Protein AF-A0A1F8L0W2-F1 (afdb_monomer)

Structure (mmCIF, N/CA/C/O backbone):
data_AF-A0A1F8L0W2-F1
#
_entry.id   AF-A0A1F8L0W2-F1
#
loop_
_atom_site.group_PDB
_atom_site.id
_atom_site.type_symbol
_atom_site.label_atom_id
_atom_site.label_alt_id
_atom_site.label_comp_id
_atom_site.label_asym_id
_atom_site.label_entity_id
_atom_site.label_seq_id
_atom_site.pdbx_PDB_ins_code
_atom_site.Cartn_x
_atom_site.Cartn_y
_atom_site.Cartn_z
_atom_site.occupancy
_atom_site.B_iso_or_equiv
_atom_site.auth_seq_id
_atom_site.auth_comp_id
_atom_site.auth_asym_id
_atom_site.auth_atom_id
_atom_site.pdbx_PDB_model_num
ATOM 1 N N . MET A 1 1 ? 13.359 -2.386 -42.729 1.00 58.84 1 MET A N 1
ATOM 2 C CA . MET A 1 1 ? 14.753 -2.005 -43.067 1.00 58.84 1 MET A CA 1
ATOM 3 C C . MET A 1 1 ? 15.697 -2.851 -42.228 1.00 58.84 1 MET A C 1
ATOM 5 O O . MET A 1 1 ? 15.554 -2.828 -41.015 1.00 58.84 1 MET A O 1
ATOM 9 N N . ALA A 1 2 ? 16.618 -3.592 -42.846 1.00 85.12 2 ALA A N 1
ATOM 10 C CA . ALA A 1 2 ? 17.590 -4.435 -42.140 1.00 85.12 2 ALA A CA 1
ATOM 11 C C . ALA A 1 2 ? 18.747 -3.607 -41.553 1.00 85.12 2 A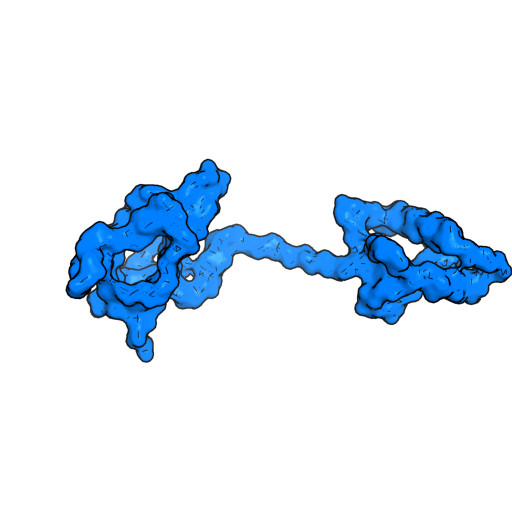LA A C 1
ATOM 13 O O . ALA A 1 2 ? 19.112 -2.588 -42.145 1.00 85.12 2 ALA A O 1
ATOM 14 N N . LEU A 1 3 ? 19.308 -4.027 -40.411 1.00 90.94 3 LEU A N 1
ATOM 15 C CA . LEU A 1 3 ? 20.485 -3.411 -39.777 1.00 90.94 3 LEU A CA 1
ATOM 16 C C . LEU A 1 3 ? 21.731 -3.541 -40.669 1.00 90.94 3 LEU A C 1
ATOM 18 O O . LEU A 1 3 ? 21.864 -4.516 -41.401 1.00 90.94 3 LEU A O 1
ATOM 22 N N . THR A 1 4 ? 22.637 -2.558 -40.622 1.00 92.75 4 THR A N 1
ATOM 23 C CA . THR A 1 4 ? 23.961 -2.711 -41.259 1.00 92.75 4 THR A CA 1
ATOM 24 C C . THR A 1 4 ? 24.856 -3.620 -40.407 1.00 92.75 4 THR A C 1
ATOM 26 O O . THR A 1 4 ? 24.588 -3.742 -39.207 1.00 92.75 4 THR A O 1
ATOM 29 N N . PRO A 1 5 ? 25.936 -4.206 -40.962 1.00 92.62 5 PRO A N 1
ATOM 30 C CA . PRO A 1 5 ? 26.869 -5.031 -40.191 1.00 92.62 5 PRO A CA 1
ATOM 31 C C . PRO A 1 5 ? 27.398 -4.330 -38.933 1.00 92.62 5 PRO A C 1
ATOM 33 O O . PRO A 1 5 ? 27.362 -4.910 -37.854 1.00 92.62 5 PRO A O 1
ATOM 36 N N . GLN A 1 6 ? 27.761 -3.045 -39.023 1.00 92.62 6 GLN A N 1
ATOM 37 C CA . GLN A 1 6 ? 28.246 -2.273 -37.870 1.00 92.62 6 GLN A CA 1
ATOM 38 C C . GLN A 1 6 ? 27.153 -2.063 -36.807 1.00 92.62 6 GLN A C 1
ATOM 40 O O . GLN A 1 6 ? 27.404 -2.177 -35.611 1.00 92.62 6 GLN A O 1
ATOM 45 N N . GLN A 1 7 ? 25.914 -1.772 -37.225 1.00 94.00 7 GLN A N 1
ATOM 46 C CA . GLN A 1 7 ? 24.784 -1.616 -36.296 1.00 94.00 7 GLN A CA 1
ATOM 47 C C . GLN A 1 7 ? 24.450 -2.934 -35.597 1.00 94.00 7 GLN A C 1
ATOM 49 O O . GLN A 1 7 ? 24.131 -2.933 -34.409 1.00 94.00 7 GLN A O 1
ATOM 54 N N . PHE A 1 8 ? 24.525 -4.044 -36.334 1.00 94.44 8 PHE A N 1
ATOM 55 C CA . PHE A 1 8 ? 24.323 -5.377 -35.788 1.00 94.44 8 PHE A CA 1
ATOM 56 C C . PHE A 1 8 ? 25.446 -5.756 -34.818 1.00 94.44 8 PHE A C 1
ATOM 58 O O . PHE A 1 8 ? 25.151 -6.233 -33.731 1.00 94.44 8 PHE A O 1
ATOM 65 N N . ALA A 1 9 ? 26.708 -5.467 -35.149 1.00 94.19 9 ALA A N 1
ATOM 66 C CA . ALA A 1 9 ? 27.852 -5.713 -34.273 1.00 94.19 9 ALA A CA 1
ATOM 67 C C . ALA A 1 9 ? 27.744 -4.949 -32.943 1.00 94.19 9 ALA A C 1
ATOM 69 O O . ALA A 1 9 ? 28.007 -5.518 -31.885 1.00 94.19 9 ALA A O 1
ATOM 70 N N . ILE A 1 10 ? 27.296 -3.687 -32.977 1.00 94.75 10 ILE A N 1
ATOM 71 C CA . ILE A 1 10 ? 27.007 -2.914 -31.759 1.00 94.75 10 ILE A CA 1
ATOM 72 C C . ILE A 1 10 ? 25.893 -3.582 -30.952 1.00 94.75 10 ILE A C 1
ATOM 74 O O . ILE A 1 10 ? 26.058 -3.793 -29.755 1.00 94.75 10 ILE A O 1
ATOM 78 N N . LEU A 1 11 ? 24.763 -3.915 -31.585 1.00 94.88 11 LEU A N 1
ATOM 79 C CA . LEU A 1 11 ? 23.636 -4.537 -30.889 1.00 94.88 11 LEU A CA 1
ATOM 80 C C . LEU A 1 11 ? 24.039 -5.875 -30.253 1.00 94.88 11 LEU A C 1
ATOM 82 O O . LEU A 1 11 ? 23.758 -6.091 -29.079 1.00 94.88 11 LEU A O 1
ATOM 86 N N . ALA A 1 12 ? 24.745 -6.729 -30.996 1.00 95.00 12 ALA A N 1
ATOM 87 C CA . ALA A 1 12 ? 25.248 -8.011 -30.516 1.00 95.00 12 ALA A CA 1
ATOM 88 C C . ALA A 1 12 ? 26.181 -7.836 -29.311 1.00 95.00 12 ALA A C 1
ATOM 90 O O . ALA A 1 12 ? 25.987 -8.483 -28.288 1.00 95.00 12 ALA A O 1
ATOM 91 N N . ALA A 1 13 ? 27.124 -6.891 -29.380 1.00 95.62 13 ALA A N 1
ATOM 92 C CA . ALA A 1 13 ? 28.025 -6.605 -28.268 1.00 95.62 13 ALA A CA 1
ATOM 93 C C . ALA A 1 13 ? 27.274 -6.161 -27.002 1.00 95.62 13 ALA A C 1
ATOM 95 O O . ALA A 1 13 ? 27.598 -6.610 -25.905 1.00 95.62 13 ALA A O 1
ATOM 96 N N . LEU A 1 14 ? 26.254 -5.309 -27.148 1.00 95.00 14 LEU A N 1
ATOM 97 C CA . LEU A 1 14 ? 25.415 -4.878 -26.027 1.00 95.00 14 LEU A CA 1
ATOM 98 C C . LEU A 1 14 ? 24.572 -6.037 -25.460 1.00 95.00 14 LEU A C 1
ATOM 100 O O . LEU A 1 14 ? 24.365 -6.099 -24.251 1.00 95.00 14 LEU A O 1
ATOM 104 N N . CYS A 1 15 ? 24.101 -6.964 -26.300 1.00 93.25 15 CYS A N 1
ATOM 105 C CA . CYS A 1 15 ? 23.404 -8.177 -25.857 1.00 93.25 15 CYS A CA 1
ATOM 106 C C . CYS A 1 15 ? 24.320 -9.131 -25.084 1.00 93.25 15 CYS A C 1
ATOM 108 O O . CYS A 1 15 ? 23.921 -9.670 -24.054 1.00 93.25 15 CYS A O 1
ATOM 110 N N . GLU A 1 16 ? 25.554 -9.305 -25.545 1.00 94.56 16 GLU A N 1
ATOM 111 C CA . GLU A 1 16 ? 26.556 -10.153 -24.897 1.00 94.56 16 GLU A CA 1
ATOM 112 C C . GLU A 1 16 ? 27.052 -9.581 -23.563 1.00 94.56 16 GLU A C 1
ATOM 114 O O . GLU A 1 16 ? 27.513 -10.335 -22.709 1.00 94.56 16 GLU A O 1
ATOM 119 N N . SER A 1 17 ? 26.952 -8.263 -23.349 1.00 91.50 17 SER A N 1
ATOM 120 C CA . SER A 1 17 ? 27.451 -7.618 -22.130 1.00 91.50 17 SER A CA 1
ATOM 121 C C . SER A 1 17 ? 26.574 -7.846 -20.893 1.00 91.50 17 SER A C 1
ATOM 123 O O . SER A 1 17 ? 26.906 -7.336 -19.823 1.00 91.50 17 SER A O 1
ATOM 125 N N . ALA A 1 18 ? 25.461 -8.583 -21.013 1.00 83.56 18 ALA A N 1
ATOM 126 C CA . ALA A 1 18 ? 24.534 -8.890 -19.918 1.00 83.56 18 ALA A CA 1
ATOM 127 C C . ALA A 1 18 ? 24.092 -7.641 -19.117 1.00 83.56 18 ALA A C 1
ATOM 129 O O . ALA A 1 18 ? 23.941 -7.682 -17.897 1.00 83.56 18 ALA A O 1
ATOM 130 N N . GLY A 1 19 ? 23.913 -6.506 -19.804 1.00 84.38 19 GLY A N 1
ATOM 131 C CA . GLY A 1 19 ? 23.511 -5.230 -19.196 1.00 84.38 19 GLY A CA 1
ATOM 132 C C . GLY A 1 19 ? 24.667 -4.355 -18.690 1.00 84.38 19 GLY A C 1
ATOM 133 O O . GLY A 1 19 ? 24.428 -3.222 -18.266 1.00 84.38 19 GLY A O 1
ATOM 134 N N . ALA A 1 20 ? 25.919 -4.820 -18.773 1.00 92.56 20 ALA A N 1
ATOM 135 C CA . ALA A 1 20 ? 27.086 -3.992 -18.483 1.00 92.56 20 ALA A CA 1
ATOM 136 C C . ALA A 1 20 ? 27.255 -2.875 -19.526 1.00 92.56 20 ALA A C 1
ATOM 138 O O . ALA A 1 20 ? 26.994 -3.057 -20.721 1.00 92.56 20 ALA A O 1
ATOM 139 N N . THR A 1 21 ? 27.735 -1.717 -19.068 1.00 96.19 21 THR A N 1
ATOM 140 C CA . THR A 1 21 ? 28.054 -0.582 -19.939 1.00 96.19 21 THR A CA 1
ATOM 141 C C . THR A 1 21 ? 29.335 -0.846 -20.709 1.00 96.19 21 THR A C 1
ATOM 143 O O . THR A 1 21 ? 30.396 -1.021 -20.116 1.00 96.19 21 T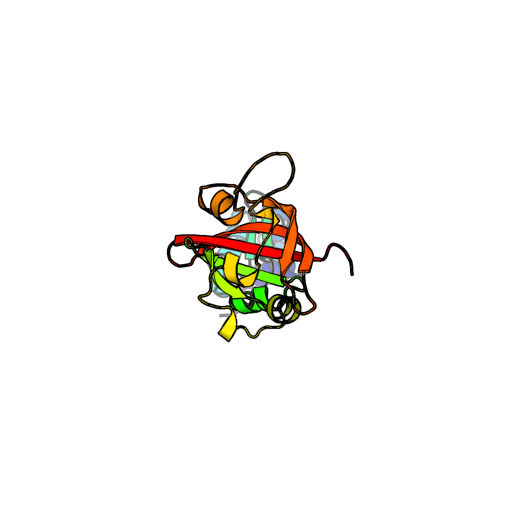HR A O 1
ATOM 146 N N . LEU A 1 22 ? 29.234 -0.817 -22.034 1.00 97.06 22 LEU A N 1
ATOM 147 C CA . LEU A 1 22 ? 30.376 -0.861 -22.930 1.00 97.06 22 LEU A CA 1
ATOM 148 C C . LEU A 1 22 ? 30.860 0.556 -23.227 1.00 97.06 22 LEU A C 1
ATOM 150 O O . LEU A 1 22 ? 30.090 1.428 -23.644 1.00 97.06 22 LEU A O 1
ATOM 154 N N . HIS A 1 23 ? 32.158 0.772 -23.050 1.00 95.88 23 HIS A N 1
ATOM 155 C CA . HIS A 1 23 ? 32.836 1.984 -23.481 1.00 95.88 23 HIS A CA 1
ATOM 156 C C . HIS A 1 23 ? 32.851 2.098 -25.009 1.00 95.88 23 HIS A C 1
ATOM 158 O O . HIS A 1 23 ? 32.812 1.101 -25.733 1.00 95.88 23 HIS A O 1
ATOM 164 N N . ARG A 1 24 ? 32.970 3.329 -25.520 1.00 93.75 24 ARG A N 1
ATOM 165 C CA . ARG A 1 24 ? 33.050 3.585 -26.971 1.00 93.75 24 ARG A CA 1
ATOM 166 C C . ARG A 1 24 ? 34.204 2.835 -27.631 1.00 93.75 24 ARG A C 1
ATOM 168 O O . ARG A 1 24 ? 33.993 2.235 -28.675 1.00 93.75 24 ARG A O 1
ATOM 175 N N . SER A 1 25 ? 35.362 2.759 -26.976 1.00 92.81 25 SER A N 1
ATOM 176 C CA . SER A 1 25 ? 36.518 1.980 -27.441 1.00 92.81 25 SER A CA 1
ATOM 177 C C . SER A 1 25 ? 36.212 0.487 -27.611 1.00 92.81 25 SER A C 1
ATOM 179 O O . SER A 1 25 ? 36.656 -0.132 -28.576 1.00 92.81 25 SER A O 1
ATOM 181 N N . GLN A 1 26 ? 35.404 -0.094 -26.720 1.00 94.25 26 GLN A N 1
ATOM 182 C CA . GLN A 1 26 ? 34.981 -1.492 -26.823 1.00 94.25 26 GLN A CA 1
ATOM 183 C C . GLN A 1 26 ? 34.020 -1.696 -28.000 1.00 94.25 26 GLN A C 1
ATOM 185 O O . GLN A 1 26 ? 34.111 -2.702 -28.695 1.00 94.25 26 GLN A O 1
ATOM 190 N N . LEU A 1 27 ? 33.133 -0.733 -28.265 1.00 93.75 27 LEU A N 1
ATOM 191 C CA . LEU A 1 27 ? 32.241 -0.770 -29.428 1.00 93.75 27 LEU A CA 1
ATOM 192 C C . LEU A 1 27 ? 32.995 -0.534 -30.746 1.00 93.75 27 LEU A C 1
ATOM 194 O O . LEU A 1 27 ? 32.686 -1.187 -31.738 1.00 93.75 27 LEU A O 1
ATOM 198 N N . ILE A 1 28 ? 34.014 0.330 -30.753 1.00 92.38 28 ILE A N 1
ATOM 199 C CA . ILE A 1 28 ? 34.924 0.539 -31.893 1.00 92.38 28 ILE A CA 1
ATOM 200 C C . ILE A 1 28 ? 35.583 -0.776 -32.294 1.00 92.38 28 ILE A C 1
ATOM 202 O O . ILE A 1 28 ? 35.538 -1.140 -33.466 1.00 92.38 28 ILE A O 1
ATOM 206 N N . ALA A 1 29 ? 36.117 -1.527 -31.325 1.00 90.69 29 ALA A N 1
ATOM 207 C CA . ALA A 1 29 ? 36.744 -2.822 -31.588 1.00 90.69 29 ALA A CA 1
ATOM 208 C C . ALA A 1 29 ? 35.775 -3.826 -32.241 1.00 90.69 29 ALA A C 1
ATOM 210 O O . ALA A 1 29 ? 36.178 -4.620 -33.085 1.00 90.69 29 ALA A O 1
ATOM 211 N N . ARG A 1 30 ? 34.482 -3.770 -31.890 1.00 91.69 30 ARG A N 1
ATOM 212 C CA . ARG A 1 30 ? 33.444 -4.627 -32.486 1.00 91.69 30 ARG A CA 1
ATOM 213 C C . ARG A 1 30 ? 33.090 -4.224 -33.913 1.00 91.69 30 ARG A C 1
ATOM 215 O O . ARG A 1 30 ? 32.800 -5.095 -34.723 1.00 91.69 30 ARG A O 1
ATOM 222 N N . ILE A 1 31 ? 33.112 -2.929 -34.218 1.00 90.31 31 ILE A N 1
ATOM 223 C CA . ILE A 1 31 ? 32.859 -2.420 -35.571 1.00 90.31 31 ILE A CA 1
ATOM 224 C C . ILE A 1 31 ? 34.052 -2.717 -36.487 1.00 90.31 31 ILE A C 1
ATOM 226 O O . ILE A 1 31 ? 33.849 -3.206 -37.590 1.00 90.31 31 ILE A O 1
ATOM 230 N N . ALA A 1 32 ? 35.280 -2.498 -36.010 1.00 88.25 32 ALA A N 1
ATOM 231 C CA . ALA A 1 32 ? 36.504 -2.768 -36.770 1.00 88.25 32 ALA A CA 1
ATOM 232 C C . ALA A 1 32 ? 36.699 -4.261 -37.107 1.00 88.25 32 ALA A C 1
ATOM 234 O O . ALA A 1 32 ? 37.446 -4.609 -38.009 1.00 88.25 32 ALA A O 1
ATOM 235 N N . ALA A 1 33 ? 36.026 -5.168 -36.390 1.00 86.44 33 ALA A N 1
ATOM 236 C CA . ALA A 1 33 ? 36.039 -6.598 -36.700 1.00 86.44 33 ALA A CA 1
ATOM 237 C C . ALA A 1 33 ? 35.148 -6.976 -37.899 1.00 86.44 33 ALA A C 1
ATOM 239 O O . ALA A 1 33 ? 35.218 -8.107 -38.378 1.00 86.44 33 ALA A O 1
ATOM 240 N N . VAL A 1 34 ? 34.276 -6.069 -38.349 1.00 85.31 34 VAL A N 1
ATOM 241 C CA . VAL A 1 34 ? 33.320 -6.306 -39.445 1.00 85.31 34 VAL A CA 1
ATOM 242 C C . VAL A 1 34 ? 33.469 -5.310 -40.598 1.00 85.31 34 VAL A C 1
ATOM 244 O O . VAL A 1 34 ? 32.707 -5.393 -41.561 1.00 85.31 34 VAL A O 1
ATOM 247 N N . ASP A 1 35 ? 34.407 -4.367 -40.489 1.00 81.06 35 ASP A N 1
ATOM 248 C CA . ASP A 1 35 ? 34.693 -3.325 -41.474 1.00 81.06 35 ASP A CA 1
ATOM 249 C C . ASP A 1 35 ? 36.138 -2.822 -41.302 1.00 81.06 35 ASP A C 1
ATOM 251 O O . ASP A 1 35 ? 36.580 -2.608 -40.173 1.00 81.06 35 ASP A O 1
ATOM 255 N N . ASP A 1 36 ? 36.859 -2.623 -42.407 1.00 68.38 36 ASP A N 1
ATOM 256 C CA . ASP A 1 36 ? 38.293 -2.290 -42.410 1.00 68.38 36 ASP A CA 1
ATOM 257 C C . ASP A 1 36 ? 38.568 -0.793 -42.150 1.00 68.38 36 ASP A C 1
ATOM 259 O O . ASP A 1 36 ? 39.716 -0.392 -41.934 1.00 68.38 36 ASP A O 1
ATOM 263 N N . GLU A 1 37 ? 37.536 0.060 -42.151 1.00 69.50 37 GLU A N 1
ATOM 264 C CA . GLU A 1 37 ? 37.684 1.487 -41.853 1.00 69.50 37 GLU A CA 1
ATOM 265 C C . GLU A 1 37 ? 37.665 1.752 -40.332 1.00 69.50 37 GLU A C 1
ATOM 267 O O . GLU A 1 37 ? 36.671 1.441 -39.669 1.00 69.50 37 GLU A O 1
ATOM 272 N N . PRO A 1 38 ? 38.722 2.357 -39.743 1.00 60.94 38 PRO A N 1
ATOM 273 C CA . PRO A 1 38 ? 38.803 2.561 -38.300 1.00 60.94 38 PRO A CA 1
ATOM 274 C C . PRO A 1 38 ? 37.728 3.556 -37.825 1.00 60.94 38 PRO A C 1
ATOM 276 O O . PRO A 1 38 ? 37.789 4.747 -38.153 1.00 60.94 38 PRO A O 1
ATOM 279 N N . PRO A 1 39 ? 36.750 3.118 -37.013 1.00 73.69 39 PRO A N 1
ATOM 280 C CA . PRO A 1 39 ? 35.668 3.988 -36.591 1.00 73.69 39 PRO A CA 1
ATOM 281 C C . PRO A 1 39 ? 36.128 4.891 -35.443 1.00 73.69 39 PRO A C 1
ATOM 283 O O . PRO A 1 39 ? 36.744 4.448 -34.476 1.00 73.69 39 PRO A O 1
ATOM 286 N N . SER A 1 40 ? 35.787 6.176 -35.528 1.00 78.25 40 SER A N 1
ATOM 287 C CA . SER A 1 40 ? 35.968 7.129 -34.427 1.00 78.25 40 SER A CA 1
ATOM 288 C C . SER A 1 40 ? 34.840 7.023 -33.393 1.00 78.25 40 SER A C 1
ATOM 290 O O . SER A 1 40 ? 33.758 6.508 -33.680 1.00 78.25 40 SER A O 1
ATOM 292 N N . ASP A 1 41 ? 35.022 7.615 -32.211 1.00 80.31 41 ASP A N 1
ATOM 293 C CA . ASP A 1 41 ? 33.953 7.743 -31.205 1.00 80.31 41 ASP A CA 1
ATOM 294 C C . ASP A 1 41 ? 32.680 8.395 -31.779 1.00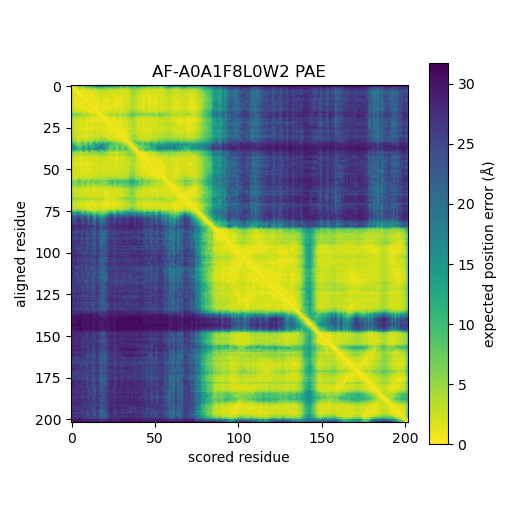 80.31 41 ASP A C 1
ATOM 296 O O . ASP A 1 41 ? 31.556 7.987 -31.478 1.00 80.31 41 ASP A O 1
ATOM 300 N N . ARG A 1 42 ? 32.849 9.373 -32.680 1.00 84.38 42 ARG A N 1
ATOM 301 C CA . ARG A 1 42 ? 31.743 10.043 -33.380 1.00 84.38 42 ARG A CA 1
ATOM 302 C C . ARG A 1 42 ? 30.985 9.082 -34.300 1.00 84.38 42 ARG A C 1
ATOM 304 O O . ARG A 1 42 ? 29.770 9.217 -34.457 1.00 84.38 42 ARG A O 1
ATOM 311 N N . ALA A 1 43 ? 31.687 8.121 -34.900 1.00 86.31 43 ALA A N 1
ATOM 312 C CA . ALA A 1 43 ? 31.074 7.085 -35.721 1.00 86.31 43 ALA A CA 1
ATOM 313 C C . ALA A 1 43 ? 30.215 6.147 -34.862 1.00 86.31 43 ALA A C 1
ATOM 315 O O . ALA A 1 43 ? 29.085 5.849 -35.251 1.00 86.31 43 ALA A O 1
ATOM 316 N N . VAL A 1 44 ? 30.677 5.763 -33.664 1.00 91.44 44 VAL A N 1
ATOM 317 C CA . VAL A 1 44 ? 29.877 4.961 -32.717 1.00 91.44 44 VAL A CA 1
ATOM 318 C C . VAL A 1 44 ? 28.563 5.659 -32.386 1.00 91.44 44 VAL A C 1
ATOM 320 O O . VAL A 1 44 ? 27.497 5.060 -32.536 1.00 91.44 44 VAL A O 1
ATOM 323 N N . ASP A 1 45 ? 28.611 6.937 -32.004 1.00 92.12 45 ASP A N 1
ATOM 324 C CA . ASP A 1 45 ? 27.408 7.705 -31.665 1.00 92.12 45 ASP A CA 1
ATOM 325 C C . ASP A 1 45 ? 26.417 7.767 -32.849 1.00 92.12 45 ASP A C 1
ATOM 327 O O . ASP A 1 45 ? 25.200 7.644 -32.670 1.00 92.12 45 ASP A O 1
ATOM 331 N N . LEU A 1 46 ? 26.926 7.895 -34.080 1.00 92.00 46 LEU A N 1
ATOM 332 C CA . LEU A 1 46 ? 26.117 7.892 -35.299 1.00 92.00 46 LEU A CA 1
ATOM 333 C C . LEU A 1 46 ? 25.482 6.521 -35.575 1.00 92.00 46 LEU A C 1
ATOM 335 O O . LEU A 1 46 ? 24.297 6.451 -35.921 1.00 92.00 46 LEU A O 1
ATOM 339 N N . HIS A 1 47 ? 26.236 5.430 -35.419 1.00 92.81 47 HIS A N 1
ATOM 340 C CA . HIS A 1 47 ? 25.705 4.077 -35.573 1.00 92.81 47 HIS A CA 1
ATOM 341 C C . HIS A 1 47 ? 24.650 3.767 -34.511 1.00 92.81 47 HIS A C 1
ATOM 343 O O . HIS A 1 47 ? 23.597 3.240 -34.867 1.00 92.81 47 HIS A O 1
ATOM 349 N N . VAL A 1 48 ? 24.865 4.168 -33.254 1.00 93.56 48 VAL A N 1
ATOM 350 C CA . VAL A 1 48 ? 23.880 4.017 -32.172 1.00 93.56 48 VAL A CA 1
ATOM 351 C C . VAL A 1 48 ? 22.629 4.852 -32.439 1.00 93.56 48 VAL A C 1
ATOM 353 O O . VAL A 1 48 ? 21.517 4.350 -32.293 1.00 93.56 48 VAL A O 1
ATOM 356 N N . SER A 1 49 ? 22.769 6.102 -32.888 1.00 93.00 49 SER A N 1
ATOM 357 C CA . SER A 1 49 ? 21.626 6.950 -33.254 1.00 93.00 49 SER A CA 1
ATOM 358 C C . SER A 1 49 ? 20.774 6.313 -34.363 1.00 93.00 49 SER A C 1
ATOM 360 O O . SER A 1 49 ? 19.546 6.240 -34.261 1.00 93.00 49 SER A O 1
ATOM 362 N N . ARG A 1 50 ? 21.424 5.777 -35.404 1.00 93.44 50 ARG A N 1
ATOM 363 C CA . ARG A 1 50 ? 20.751 5.073 -36.507 1.00 93.44 50 ARG A CA 1
ATOM 364 C C . ARG A 1 50 ? 20.137 3.745 -36.062 1.00 93.44 50 ARG A C 1
ATOM 366 O O . ARG A 1 50 ? 19.032 3.431 -36.502 1.00 93.44 50 ARG A O 1
ATOM 373 N N . LEU A 1 51 ? 20.821 2.995 -35.196 1.00 94.56 51 LEU A N 1
ATOM 374 C CA . LEU A 1 51 ? 20.323 1.761 -34.587 1.00 94.56 51 LEU A CA 1
ATOM 375 C C . LEU A 1 51 ? 19.044 2.044 -33.795 1.00 94.56 51 LEU A C 1
ATOM 377 O O . LEU A 1 51 ? 18.013 1.457 -34.104 1.00 94.56 51 LEU A O 1
ATOM 381 N N . ARG A 1 52 ? 19.068 3.012 -32.870 1.00 93.62 52 ARG A N 1
ATOM 382 C CA . ARG A 1 52 ? 17.894 3.446 -32.095 1.00 93.62 52 ARG A CA 1
ATOM 383 C C . ARG A 1 52 ? 16.712 3.798 -32.992 1.00 93.62 52 ARG A C 1
ATOM 385 O O . ARG A 1 52 ? 15.615 3.291 -32.790 1.00 93.62 52 ARG A O 1
ATOM 392 N N . ARG A 1 53 ? 16.945 4.590 -34.047 1.00 92.62 53 ARG A N 1
ATOM 393 C CA . ARG A 1 53 ? 15.896 4.940 -35.019 1.00 92.62 53 ARG A CA 1
ATOM 394 C C . ARG A 1 53 ? 15.303 3.708 -35.711 1.00 92.62 53 ARG A C 1
ATOM 396 O O . ARG A 1 53 ? 14.104 3.677 -35.957 1.00 92.62 53 ARG A O 1
ATOM 403 N N . ARG A 1 54 ? 16.123 2.705 -36.039 1.00 92.12 54 ARG A N 1
ATOM 404 C CA . ARG A 1 54 ? 15.676 1.457 -36.685 1.00 92.12 54 ARG A CA 1
ATOM 405 C C . ARG A 1 54 ? 14.967 0.503 -35.727 1.00 92.12 54 ARG A C 1
ATOM 407 O O . ARG A 1 54 ? 14.092 -0.227 -36.173 1.00 92.12 54 ARG A O 1
ATOM 414 N N . LEU A 1 55 ? 15.318 0.540 -34.443 1.00 91.31 55 LEU A N 1
ATOM 415 C CA . LEU A 1 55 ? 14.637 -0.198 -33.378 1.00 91.31 55 LEU A CA 1
ATOM 416 C C . LEU A 1 55 ? 13.321 0.466 -32.938 1.00 91.31 55 LEU A C 1
ATOM 418 O O . LEU A 1 55 ? 12.582 -0.125 -32.160 1.00 91.31 55 LEU A O 1
ATOM 422 N N . GLY A 1 56 ? 13.025 1.686 -33.404 1.00 89.75 56 GLY A N 1
ATOM 423 C CA . GLY A 1 56 ? 11.897 2.466 -32.887 1.00 89.75 56 GLY A CA 1
ATOM 424 C C . GLY A 1 56 ? 12.093 2.876 -31.424 1.00 89.75 56 GLY A C 1
ATOM 425 O O . GLY A 1 56 ? 11.122 3.001 -30.685 1.00 89.75 56 GLY A O 1
ATOM 426 N N . ASP A 1 57 ? 13.348 3.036 -30.997 1.00 88.31 57 ASP A N 1
ATOM 427 C CA . ASP A 1 57 ? 13.700 3.384 -29.624 1.00 88.31 57 ASP A CA 1
ATOM 428 C C . ASP A 1 57 ? 13.273 4.825 -29.288 1.00 88.31 57 ASP A C 1
ATOM 430 O O . ASP A 1 57 ? 13.352 5.726 -30.132 1.00 88.31 57 ASP A O 1
ATOM 434 N N . GLY A 1 58 ? 12.809 5.038 -28.057 1.00 81.19 58 GLY A N 1
ATOM 435 C CA . GLY A 1 58 ? 12.140 6.265 -27.620 1.00 81.19 58 GLY A CA 1
ATOM 436 C C . GLY A 1 58 ? 12.844 6.996 -26.477 1.00 81.19 58 GLY A C 1
ATOM 437 O O . GLY A 1 58 ? 14.003 6.745 -26.148 1.00 81.19 58 GLY A O 1
ATOM 438 N N . ARG A 1 59 ? 12.121 7.944 -25.870 1.00 75.81 59 ARG A N 1
ATOM 439 C CA . ARG A 1 59 ? 12.455 8.513 -24.558 1.00 75.81 59 ARG A CA 1
ATOM 440 C C . ARG A 1 59 ? 11.299 8.203 -23.598 1.00 75.81 59 ARG A C 1
ATOM 442 O O . ARG A 1 59 ? 10.196 8.667 -23.880 1.00 75.81 59 ARG A O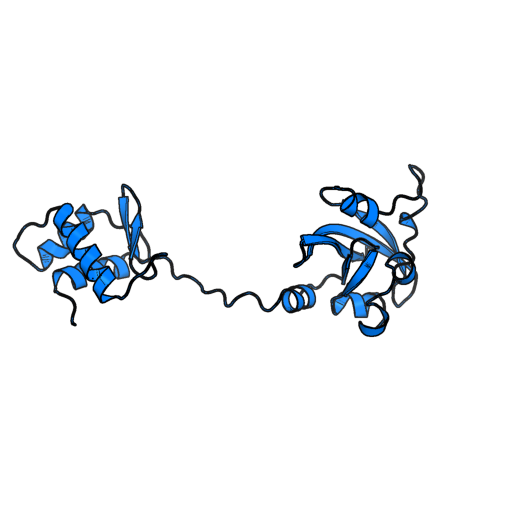 1
ATOM 449 N N . PRO A 1 60 ? 11.532 7.470 -22.494 1.00 78.69 60 PRO A N 1
ATOM 450 C CA . PRO A 1 60 ? 12.807 6.869 -22.072 1.00 78.69 60 PRO A CA 1
ATOM 451 C C . PRO A 1 60 ? 13.316 5.788 -23.046 1.00 78.69 60 PRO A C 1
ATOM 453 O O . PRO A 1 60 ? 12.538 5.234 -23.819 1.00 78.69 60 PRO A O 1
ATOM 456 N N . ALA A 1 61 ? 14.630 5.528 -23.038 1.00 84.56 61 ALA A N 1
ATOM 457 C CA . ALA A 1 61 ? 15.233 4.514 -23.903 1.00 84.56 61 ALA A CA 1
ATOM 458 C C . ALA A 1 61 ? 14.729 3.118 -23.510 1.00 84.56 61 ALA A C 1
ATOM 460 O O . ALA A 1 61 ? 14.820 2.720 -22.347 1.00 84.56 61 ALA A O 1
ATOM 461 N N . ARG A 1 62 ? 14.199 2.388 -24.488 1.00 87.62 62 ARG A N 1
ATOM 462 C CA . ARG A 1 62 ? 13.649 1.040 -24.352 1.00 87.62 62 ARG A CA 1
ATOM 463 C C . ARG A 1 62 ? 14.679 -0.038 -24.665 1.00 87.62 62 ARG A C 1
ATOM 465 O O . ARG A 1 62 ? 14.596 -1.116 -24.090 1.00 87.62 62 ARG A O 1
ATOM 472 N N . TYR A 1 63 ? 15.622 0.235 -25.570 1.00 91.31 63 TYR A N 1
ATOM 473 C CA . TYR A 1 63 ? 16.555 -0.787 -26.058 1.00 91.31 63 TYR A CA 1
ATOM 474 C C . TYR A 1 63 ? 18.016 -0.442 -25.815 1.00 91.31 63 TYR A C 1
ATOM 476 O O . TYR A 1 63 ? 18.749 -1.266 -25.281 1.00 91.31 63 TYR A O 1
ATOM 484 N N . VAL A 1 64 ? 18.463 0.757 -26.190 1.00 93.81 64 VAL A N 1
ATOM 485 C CA . VAL A 1 64 ? 19.866 1.155 -26.029 1.00 93.81 64 VAL A CA 1
ATOM 486 C C . VAL A 1 64 ? 19.915 2.385 -25.147 1.00 93.81 64 VAL A C 1
ATOM 488 O O . VAL A 1 64 ? 19.414 3.433 -25.544 1.00 93.81 64 VAL A O 1
ATOM 491 N N . ASP A 1 65 ? 20.559 2.305 -23.988 1.00 93.31 65 ASP A N 1
ATOM 492 C CA . ASP A 1 65 ? 20.722 3.416 -23.044 1.00 93.31 65 ASP A CA 1
ATOM 493 C C . ASP A 1 65 ? 22.109 4.069 -23.191 1.00 93.31 65 ASP A C 1
ATOM 495 O O . ASP A 1 65 ? 23.099 3.402 -23.496 1.00 93.31 65 ASP A O 1
ATOM 499 N N . ALA A 1 66 ? 22.172 5.394 -23.025 1.00 93.12 66 ALA A N 1
ATOM 500 C CA . ALA A 1 66 ? 23.416 6.160 -23.096 1.00 93.12 66 ALA A CA 1
ATOM 501 C C . ALA A 1 66 ? 23.837 6.561 -21.683 1.00 93.12 66 ALA A C 1
ATOM 503 O O . ALA A 1 66 ? 23.204 7.407 -21.055 1.00 93.12 66 ALA A O 1
ATOM 504 N N . VAL A 1 67 ? 24.946 5.996 -21.213 1.00 92.88 67 VAL A N 1
ATOM 505 C CA . VAL A 1 67 ? 25.509 6.315 -19.904 1.00 92.88 67 VAL A CA 1
ATOM 506 C C . VAL A 1 67 ? 26.525 7.433 -20.089 1.00 92.88 67 VAL A C 1
ATOM 508 O O . VAL A 1 67 ? 27.595 7.232 -20.673 1.00 92.88 67 VAL A O 1
ATOM 511 N N . TYR A 1 68 ? 26.157 8.633 -19.639 1.00 88.56 68 TYR A N 1
ATOM 512 C CA . TYR A 1 68 ? 26.945 9.849 -19.834 1.00 88.56 68 TYR A CA 1
ATOM 513 C C . TYR A 1 68 ? 28.404 9.660 -19.397 1.00 88.56 68 TYR A C 1
ATOM 515 O O . TYR A 1 68 ? 28.676 9.140 -18.319 1.00 88.56 68 TYR A O 1
ATOM 523 N N . GLY A 1 69 ? 29.343 10.054 -20.261 1.00 89.19 69 GLY A N 1
ATOM 524 C CA . GLY A 1 69 ? 30.785 9.927 -20.023 1.00 89.19 69 GLY A CA 1
ATOM 525 C C . GLY A 1 69 ? 31.359 8.505 -20.110 1.00 89.19 69 GLY A C 1
ATOM 526 O O . GLY A 1 69 ? 32.573 8.369 -20.194 1.00 89.19 69 GLY A O 1
ATOM 527 N N . ILE A 1 70 ? 30.527 7.458 -20.151 1.00 94.00 70 ILE A N 1
ATOM 528 C CA . ILE A 1 70 ? 30.989 6.061 -20.111 1.00 94.00 70 ILE A CA 1
ATOM 529 C C . ILE A 1 70 ? 30.807 5.391 -21.475 1.00 94.00 70 ILE A C 1
ATOM 531 O O . ILE A 1 70 ? 31.784 4.956 -22.083 1.00 94.00 70 ILE A O 1
ATOM 535 N N . GLY A 1 71 ? 29.583 5.363 -22.005 1.00 94.50 71 GLY A N 1
ATOM 536 C CA . GLY A 1 71 ? 29.287 4.673 -23.260 1.00 94.50 71 GLY A CA 1
ATOM 537 C C . GLY A 1 71 ? 27.832 4.235 -23.364 1.00 94.50 71 GLY A C 1
ATOM 538 O O . GLY A 1 71 ? 26.928 5.014 -23.057 1.00 94.50 71 GLY A O 1
ATOM 539 N N . TYR A 1 72 ? 27.609 3.001 -23.810 1.00 96.00 72 TYR A N 1
ATOM 540 C CA . TYR A 1 72 ? 26.277 2.473 -24.097 1.00 96.00 72 TYR A CA 1
ATOM 541 C C . TYR A 1 72 ? 26.068 1.107 -23.450 1.00 96.00 72 TYR A C 1
ATOM 543 O O . TYR A 1 72 ? 27.001 0.321 -23.313 1.00 96.00 72 TYR A O 1
ATOM 551 N N . ARG A 1 73 ? 24.827 0.814 -23.077 1.00 94.88 73 ARG A N 1
ATOM 552 C CA . ARG A 1 73 ? 24.384 -0.509 -22.614 1.00 94.88 73 ARG A CA 1
ATOM 553 C C . ARG A 1 73 ? 23.048 -0.850 -23.253 1.00 94.88 73 ARG A C 1
ATOM 555 O O . ARG A 1 73 ? 22.354 0.048 -23.741 1.00 94.88 73 ARG A O 1
ATOM 562 N N . LEU A 1 74 ? 22.657 -2.119 -23.192 1.00 94.12 74 LEU A N 1
ATOM 563 C CA . LEU A 1 74 ? 21.236 -2.426 -23.286 1.00 94.12 74 LEU A CA 1
ATOM 564 C C . LEU A 1 74 ? 20.503 -1.682 -22.172 1.00 94.12 74 LEU A C 1
ATOM 566 O O . LEU A 1 74 ? 20.953 -1.677 -21.023 1.00 94.12 74 LEU A O 1
ATOM 570 N N . ALA A 1 75 ? 19.401 -1.026 -22.528 1.00 88.38 75 ALA A N 1
ATOM 571 C CA . ALA A 1 75 ? 18.502 -0.481 -21.530 1.00 88.38 75 ALA A CA 1
ATOM 572 C C . ALA A 1 75 ? 18.130 -1.622 -20.570 1.00 88.38 75 ALA A C 1
ATOM 574 O O . ALA A 1 75 ? 17.915 -2.748 -21.039 1.00 88.38 75 ALA A O 1
ATOM 575 N N . PRO A 1 76 ? 18.0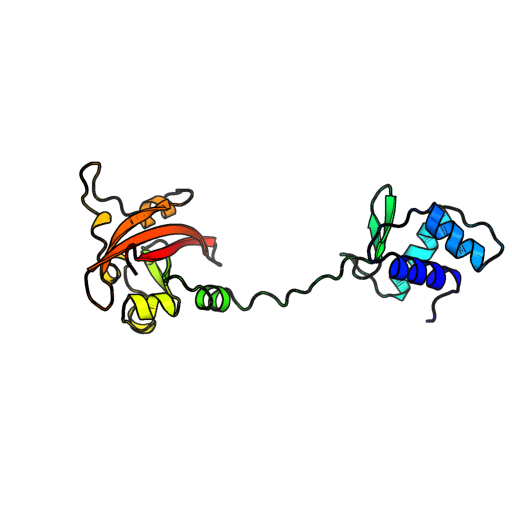98 -1.371 -19.247 1.00 75.69 76 PRO A N 1
ATOM 576 C CA . PRO A 1 76 ? 17.569 -2.366 -18.329 1.00 75.69 76 PRO A CA 1
ATOM 577 C C . PRO A 1 76 ? 16.206 -2.788 -18.865 1.00 75.69 76 PRO A C 1
ATOM 579 O O . PRO A 1 76 ? 15.476 -1.939 -19.387 1.00 75.69 76 PRO A O 1
ATOM 582 N N . ALA A 1 77 ? 15.891 -4.085 -18.786 1.00 65.81 77 ALA A N 1
ATOM 583 C CA . ALA A 1 77 ? 14.522 -4.508 -19.008 1.00 65.81 77 ALA A CA 1
ATOM 584 C C . ALA A 1 77 ? 13.680 -3.602 -18.114 1.00 65.81 77 ALA A C 1
ATOM 586 O O . ALA A 1 77 ? 13.829 -3.624 -16.890 1.00 65.81 77 ALA A O 1
ATOM 587 N N . HIS A 1 78 ? 12.894 -2.720 -18.732 1.00 56.84 78 HIS A N 1
ATOM 588 C CA . HIS A 1 78 ? 11.792 -2.123 -18.020 1.00 56.84 78 HIS A CA 1
ATOM 589 C C . HIS A 1 78 ? 10.944 -3.342 -17.731 1.00 56.84 78 HIS A C 1
ATOM 591 O O . HIS A 1 78 ? 10.273 -3.860 -18.624 1.00 56.84 78 HIS A O 1
ATOM 597 N N . ASP A 1 79 ? 11.084 -3.868 -16.518 1.00 45.03 79 ASP A N 1
ATOM 598 C CA . ASP A 1 79 ? 9.980 -4.542 -15.886 1.00 45.03 79 ASP A CA 1
ATOM 599 C C . ASP A 1 79 ? 8.893 -3.471 -15.966 1.00 45.03 79 ASP A C 1
ATOM 601 O O . ASP A 1 79 ? 8.822 -2.543 -15.157 1.00 45.03 79 ASP A O 1
ATOM 605 N N . GLU A 1 80 ? 8.076 -3.532 -17.018 1.00 49.28 80 GLU A N 1
ATOM 606 C CA . GLU A 1 80 ? 6.684 -3.187 -16.866 1.00 49.28 80 GLU A CA 1
ATOM 607 C C . GLU A 1 80 ? 6.209 -4.181 -15.812 1.00 49.28 80 GLU A C 1
ATOM 609 O O . GLU A 1 80 ? 5.611 -5.207 -16.126 1.00 49.28 80 GLU A O 1
ATOM 614 N N . ALA A 1 81 ? 6.549 -3.910 -14.545 1.00 45.19 81 ALA A N 1
ATOM 615 C CA . ALA A 1 81 ? 5.777 -4.357 -13.425 1.00 45.19 81 ALA A CA 1
ATOM 616 C C . ALA A 1 81 ? 4.396 -3.872 -13.817 1.00 45.19 81 ALA A C 1
ATOM 618 O O . ALA A 1 81 ? 4.130 -2.665 -13.773 1.00 45.19 81 ALA A O 1
ATOM 619 N N . ALA A 1 82 ? 3.600 -4.797 -14.367 1.00 49.03 82 ALA A N 1
ATOM 620 C CA . ALA A 1 82 ? 2.221 -4.544 -14.712 1.00 49.03 82 ALA A CA 1
ATOM 621 C C . ALA A 1 82 ? 1.689 -3.741 -13.532 1.00 49.03 82 ALA A C 1
ATOM 623 O O . ALA A 1 82 ? 1.950 -4.172 -12.398 1.00 49.03 82 ALA A O 1
ATOM 624 N N . PRO A 1 83 ? 1.134 -2.535 -13.772 1.00 50.25 83 PRO A N 1
ATOM 625 C CA . PRO A 1 83 ? 0.846 -1.596 -12.701 1.00 50.25 83 PRO A CA 1
ATOM 626 C C . PRO A 1 83 ? 0.223 -2.393 -11.570 1.00 50.25 83 PRO A C 1
ATOM 628 O O . PRO A 1 83 ? -0.711 -3.155 -11.851 1.00 50.25 83 PRO A O 1
ATOM 631 N N . LEU A 1 84 ? 0.822 -2.326 -10.364 1.00 53.06 84 LEU A N 1
ATOM 632 C CA . LEU A 1 84 ? 0.287 -3.034 -9.201 1.00 53.06 84 LEU A CA 1
ATOM 633 C C . LEU A 1 84 ? -1.219 -2.840 -9.272 1.00 53.06 84 LEU A C 1
ATOM 635 O O . LEU A 1 84 ? -1.664 -1.695 -9.414 1.00 53.06 84 LEU A O 1
ATOM 639 N N . ALA A 1 85 ? -1.959 -3.954 -9.311 1.00 57.53 85 ALA A N 1
ATOM 640 C CA . ALA A 1 85 ? -3.408 -3.917 -9.4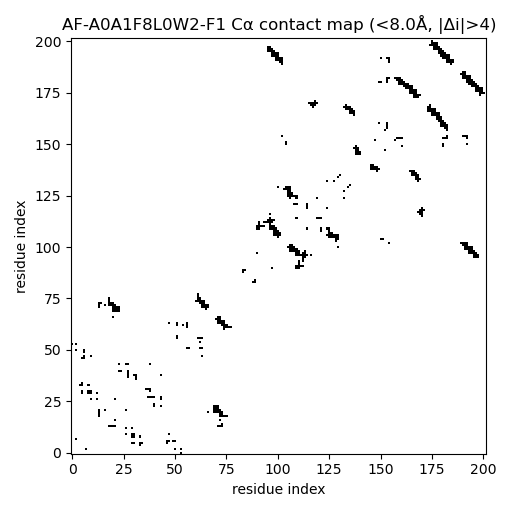08 1.00 57.53 85 ALA A CA 1
ATOM 641 C C . ALA A 1 85 ? -3.920 -2.832 -8.452 1.00 57.53 85 ALA A C 1
ATOM 643 O O . ALA A 1 85 ? -3.332 -2.690 -7.376 1.00 57.53 85 ALA A O 1
ATOM 644 N N . ASP A 1 86 ? -4.917 -2.055 -8.908 1.00 74.62 86 ASP A N 1
ATOM 645 C CA . ASP A 1 86 ? -5.553 -0.914 -8.221 1.00 74.62 86 ASP A CA 1
ATOM 646 C C . ASP A 1 86 ? -5.321 -0.938 -6.704 1.00 74.62 86 ASP A C 1
ATOM 648 O O . ASP A 1 86 ? -5.478 -1.996 -6.114 1.00 74.62 86 ASP A O 1
ATOM 652 N N . ALA A 1 87 ? -4.989 0.183 -6.053 1.00 75.94 87 ALA A N 1
ATOM 653 C CA . ALA A 1 87 ? -4.593 0.256 -4.635 1.00 75.94 87 ALA A CA 1
ATOM 654 C C . ALA A 1 87 ? -5.453 -0.603 -3.676 1.00 75.94 87 ALA A C 1
ATOM 656 O O . ALA A 1 87 ? -4.950 -1.110 -2.672 1.00 75.94 87 ALA A O 1
ATOM 657 N N . THR A 1 88 ? -6.723 -0.827 -4.023 1.00 80.69 88 THR A N 1
ATOM 658 C CA . THR A 1 88 ? -7.607 -1.864 -3.475 1.00 80.69 88 THR A CA 1
ATOM 659 C C . THR A 1 88 ? -6.975 -3.265 -3.392 1.00 80.69 88 THR A C 1
ATOM 661 O O . THR A 1 88 ? -6.942 -3.854 -2.321 1.00 80.69 88 THR A O 1
ATOM 664 N N . ALA A 1 89 ? -6.453 -3.820 -4.483 1.00 83.25 89 ALA A N 1
ATOM 665 C CA . ALA A 1 89 ? -5.816 -5.133 -4.536 1.00 83.25 89 ALA A CA 1
ATOM 666 C C . ALA A 1 89 ? -4.567 -5.222 -3.646 1.00 83.25 89 ALA A C 1
ATOM 668 O O . ALA A 1 89 ? -4.343 -6.251 -3.012 1.00 83.25 89 ALA A O 1
ATOM 669 N N . VAL A 1 90 ? -3.783 -4.141 -3.548 1.00 86.25 90 VAL A N 1
ATOM 670 C CA . VAL A 1 90 ? -2.648 -4.071 -2.612 1.00 86.25 90 VAL A CA 1
ATOM 671 C C . VAL A 1 90 ? -3.146 -4.136 -1.173 1.00 86.25 90 VAL A C 1
ATOM 673 O O . VAL A 1 90 ? -2.645 -4.940 -0.393 1.00 86.25 90 VAL A O 1
ATOM 676 N N . LEU A 1 91 ? -4.155 -3.329 -0.836 1.00 89.19 91 LEU A N 1
ATOM 677 C CA . LEU A 1 91 ? -4.784 -3.314 0.483 1.00 89.19 91 LEU A CA 1
AT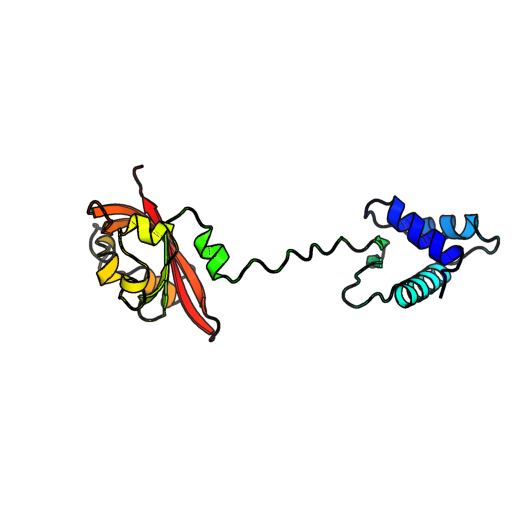OM 678 C C . LEU A 1 91 ? -5.336 -4.702 0.862 1.00 89.19 91 LEU A C 1
ATOM 680 O O . LEU A 1 91 ? -5.119 -5.163 1.982 1.00 89.19 91 LEU A O 1
ATOM 684 N N . GLU A 1 92 ? -5.995 -5.389 -0.073 1.00 91.25 92 GLU A N 1
ATOM 685 C CA . GLU A 1 92 ? -6.571 -6.729 0.127 1.00 91.25 92 GLU A CA 1
ATOM 686 C C . GLU A 1 92 ? -5.532 -7.834 0.328 1.00 91.25 92 GLU A C 1
ATOM 688 O O . GLU A 1 92 ? -5.816 -8.830 0.991 1.00 91.25 92 GLU A O 1
ATOM 693 N N . ALA A 1 93 ? -4.329 -7.672 -0.223 1.00 89.31 93 ALA A N 1
ATOM 694 C CA . ALA A 1 93 ? -3.249 -8.640 -0.068 1.00 89.31 93 ALA A CA 1
ATOM 695 C C . ALA A 1 93 ? -2.534 -8.544 1.293 1.00 89.31 93 ALA A C 1
ATOM 697 O O . ALA A 1 93 ? -1.773 -9.449 1.646 1.00 89.31 93 ALA A O 1
ATOM 698 N N . LEU A 1 94 ? -2.742 -7.463 2.059 1.00 91.50 94 LEU A N 1
ATOM 699 C CA . LEU A 1 94 ? -2.065 -7.270 3.341 1.00 91.50 94 LEU A CA 1
ATOM 700 C C . LEU A 1 94 ? -2.590 -8.257 4.399 1.00 91.50 94 LEU A C 1
ATOM 702 O O . LEU A 1 94 ? -3.800 -8.328 4.619 1.00 91.50 94 LEU A O 1
ATOM 706 N N . PRO A 1 95 ? -1.704 -8.985 5.106 1.00 91.56 95 PRO A N 1
ATOM 707 C CA . PRO A 1 95 ? -2.118 -9.961 6.113 1.00 91.56 95 PRO A CA 1
ATOM 708 C C . PRO A 1 95 ? -2.611 -9.304 7.410 1.00 91.56 95 PRO A C 1
ATOM 710 O O . PRO A 1 95 ? -3.381 -9.910 8.151 1.00 91.56 95 PRO A O 1
ATOM 713 N N . GLU A 1 96 ? -2.197 -8.069 7.691 1.00 93.06 96 GLU A N 1
ATOM 714 C CA . GLU A 1 96 ? -2.639 -7.292 8.852 1.00 93.06 96 GLU A CA 1
ATOM 715 C C . GLU A 1 96 ? -4.018 -6.660 8.622 1.00 93.06 96 GLU A C 1
ATOM 717 O O . GLU A 1 96 ? -4.383 -6.349 7.491 1.00 93.06 96 GLU A O 1
ATOM 722 N N . ALA A 1 97 ? -4.797 -6.451 9.685 1.00 96.31 97 ALA A N 1
ATOM 723 C CA . ALA A 1 97 ? -6.074 -5.751 9.575 1.00 96.31 97 ALA A CA 1
ATOM 724 C C . ALA A 1 97 ? -5.823 -4.264 9.284 1.00 96.31 97 ALA A C 1
ATOM 726 O O . ALA A 1 97 ? -5.225 -3.569 10.108 1.00 96.31 97 ALA A O 1
ATOM 727 N N . VAL A 1 98 ? -6.283 -3.780 8.127 1.00 96.81 98 VAL A N 1
ATOM 728 C CA . VAL A 1 98 ? -6.096 -2.391 7.691 1.00 96.81 98 VAL A CA 1
ATOM 729 C C . VAL A 1 98 ? -7.429 -1.697 7.442 1.00 96.81 98 VAL A C 1
ATOM 731 O O . VAL A 1 98 ? -8.306 -2.214 6.749 1.00 96.81 98 VAL A O 1
ATOM 734 N N . LEU A 1 99 ? -7.547 -0.484 7.979 1.00 95.25 99 LEU A N 1
ATOM 735 C CA . LEU A 1 99 ? -8.643 0.453 7.742 1.00 95.25 99 LEU A CA 1
ATOM 736 C C . LEU A 1 99 ? -8.074 1.733 7.123 1.00 95.25 99 LEU A C 1
ATOM 738 O O . LEU A 1 99 ? -7.032 2.213 7.558 1.00 95.25 99 LEU A O 1
ATOM 742 N N . VAL A 1 100 ? -8.767 2.330 6.161 1.00 93.81 100 VAL A N 1
ATOM 743 C CA . VAL A 1 100 ? -8.472 3.677 5.657 1.00 93.81 100 VAL A CA 1
ATOM 744 C C . VAL A 1 100 ? -9.595 4.594 6.097 1.00 93.81 100 VAL A C 1
ATOM 746 O O . VAL A 1 100 ? -10.758 4.316 5.808 1.00 93.81 100 VAL A O 1
ATOM 749 N N . LEU A 1 101 ? -9.249 5.675 6.786 1.00 91.75 101 LEU A N 1
ATOM 750 C CA . LEU A 1 101 ? -10.185 6.681 7.263 1.00 91.75 101 LEU A CA 1
ATOM 751 C C . LEU A 1 101 ? -10.008 7.989 6.497 1.00 91.75 101 LEU A C 1
ATOM 753 O O . LEU A 1 101 ? -8.883 8.363 6.161 1.00 91.75 101 LEU A O 1
ATOM 757 N N . ASP A 1 102 ? -11.100 8.704 6.271 1.00 90.62 102 ASP A N 1
ATOM 758 C CA . ASP A 1 102 ? -11.063 10.055 5.720 1.00 90.62 102 ASP A CA 1
ATOM 759 C C . ASP A 1 102 ? -10.721 11.123 6.784 1.00 90.62 102 ASP A C 1
ATOM 761 O O . ASP A 1 102 ? -10.369 10.824 7.931 1.00 90.62 102 ASP A O 1
ATOM 765 N N . SER A 1 103 ? -10.833 12.400 6.407 1.00 86.12 103 SER A N 1
ATOM 766 C CA . SER A 1 103 ? -10.572 13.540 7.293 1.00 86.12 103 SER A CA 1
ATOM 767 C C . SER A 1 103 ? -11.569 13.680 8.454 1.00 86.12 103 SER A C 1
ATOM 769 O O . SER A 1 103 ? -11.272 14.358 9.440 1.00 86.12 103 SER A O 1
ATOM 771 N N . ARG A 1 104 ? -12.733 13.026 8.362 1.00 86.44 104 ARG A N 1
ATOM 772 C CA . ARG A 1 104 ? -13.770 12.954 9.399 1.00 86.44 104 ARG A CA 1
ATOM 773 C C . ARG A 1 104 ? -13.622 11.713 10.280 1.00 86.44 104 ARG A C 1
ATOM 775 O O . ARG A 1 104 ? -14.374 11.574 11.241 1.00 86.44 104 ARG A O 1
ATOM 782 N N . LEU A 1 105 ? -12.621 10.870 10.009 1.00 89.00 105 LEU A N 1
ATOM 783 C CA . LEU A 1 105 ? -12.408 9.560 10.625 1.00 89.00 105 LEU A CA 1
ATOM 784 C C . LEU A 1 105 ? -13.502 8.536 10.298 1.00 89.00 105 LEU A C 1
ATOM 786 O O . LEU A 1 105 ? -13.700 7.572 11.044 1.00 89.00 105 LEU A O 1
ATOM 790 N N . GLU A 1 106 ? -14.188 8.729 9.175 1.00 92.00 106 GLU A N 1
ATOM 791 C CA . GLU A 1 106 ? -15.122 7.757 8.624 1.00 92.00 106 GLU A CA 1
ATOM 792 C C . GLU A 1 106 ? -14.342 6.730 7.795 1.00 92.00 106 GLU A C 1
ATOM 794 O O . GLU A 1 106 ? -13.436 7.066 7.026 1.00 92.00 106 GLU A O 1
ATOM 799 N N . ILE A 1 107 ? -14.663 5.450 7.973 1.00 93.56 107 ILE A N 1
ATOM 800 C CA . ILE A 1 107 ? -13.993 4.351 7.279 1.00 93.56 107 ILE A CA 1
ATOM 801 C C . ILE A 1 107 ? -14.344 4.422 5.795 1.00 93.56 107 ILE A C 1
ATOM 803 O O . ILE A 1 107 ? -15.492 4.223 5.401 1.00 93.56 107 ILE A O 1
ATOM 807 N N . ARG A 1 108 ? -13.341 4.657 4.951 1.00 92.94 108 ARG A N 1
ATOM 808 C CA . ARG A 1 108 ? -13.489 4.700 3.497 1.00 92.94 108 ARG A CA 1
ATOM 809 C C . ARG A 1 108 ? -13.134 3.381 2.822 1.00 92.94 108 ARG A C 1
ATOM 811 O O . ARG A 1 108 ? -13.721 3.059 1.793 1.00 92.94 108 ARG A O 1
ATOM 818 N N . ALA A 1 109 ? -12.206 2.622 3.399 1.00 92.56 109 ALA A N 1
ATOM 819 C CA . ALA A 1 109 ? -11.822 1.302 2.908 1.00 92.56 109 ALA A CA 1
ATOM 820 C C . ALA A 1 109 ? -11.356 0.391 4.049 1.00 92.56 109 ALA A C 1
ATOM 822 O O . ALA A 1 109 ? -10.891 0.864 5.084 1.00 92.56 109 ALA A O 1
ATOM 823 N N . VAL A 1 110 ? -11.468 -0.919 3.834 1.00 95.44 110 VAL A N 1
ATOM 824 C CA . VAL A 1 110 ? -11.018 -1.987 4.742 1.00 95.44 110 VAL A CA 1
ATOM 825 C C . VAL A 1 110 ? -10.486 -3.145 3.905 1.00 95.44 110 VAL A C 1
ATOM 827 O O . VAL A 1 110 ? -10.974 -3.318 2.788 1.00 95.44 110 VAL A O 1
ATOM 830 N N . ASN A 1 111 ? -9.543 -3.939 4.410 1.00 96.31 111 ASN A N 1
ATOM 831 C CA . ASN A 1 111 ? -9.165 -5.210 3.777 1.00 96.31 111 ASN A CA 1
ATOM 832 C C . ASN A 1 111 ? -9.897 -6.413 4.395 1.00 96.31 111 ASN A C 1
ATOM 834 O O . ASN A 1 111 ? -10.487 -6.304 5.473 1.00 96.31 111 ASN A O 1
ATOM 838 N N . ARG A 1 112 ? -9.806 -7.580 3.745 1.00 96.25 112 ARG A N 1
ATOM 839 C CA . ARG A 1 112 ? -10.350 -8.845 4.265 1.00 96.25 112 ARG A CA 1
ATOM 840 C C . ARG A 1 112 ? -9.878 -9.166 5.688 1.00 96.25 112 ARG A C 1
ATOM 842 O O . ARG A 1 112 ? -10.675 -9.633 6.500 1.00 96.25 112 ARG A O 1
ATOM 849 N N . SER A 1 113 ? -8.615 -8.901 6.025 1.00 97.12 113 SER A N 1
ATOM 850 C CA . SER A 1 113 ? -8.112 -9.129 7.388 1.00 97.12 113 SER A CA 1
ATOM 851 C C . SER A 1 113 ? -8.821 -8.258 8.430 1.00 97.12 113 SER A C 1
ATOM 853 O O . SER A 1 113 ? -9.060 -8.721 9.543 1.00 97.12 113 SER A O 1
ATOM 855 N N . ALA A 1 114 ? -9.214 -7.028 8.086 1.00 97.00 114 ALA A N 1
ATOM 856 C CA . ALA A 1 114 ? -10.007 -6.174 8.965 1.00 97.00 114 ALA A CA 1
ATOM 857 C C . ALA A 1 114 ? -11.449 -6.676 9.128 1.00 97.00 114 ALA A C 1
ATOM 859 O O . ALA A 1 114 ? -11.970 -6.625 10.240 1.00 97.00 114 ALA A O 1
ATOM 860 N N . GLU A 1 115 ? -12.078 -7.200 8.070 1.00 97.00 115 GLU A N 1
ATOM 861 C CA . GLU A 1 115 ? -13.405 -7.831 8.174 1.00 97.00 115 GLU A CA 1
ATOM 862 C C . GLU A 1 115 ? -13.383 -9.017 9.143 1.00 97.00 115 GLU A C 1
ATOM 864 O O . GLU A 1 115 ? -14.241 -9.118 10.020 1.00 97.00 115 GLU A O 1
ATOM 869 N N . VAL A 1 116 ? -12.366 -9.879 9.024 1.00 96.12 116 VAL A N 1
ATOM 870 C CA . VAL A 1 116 ? -12.163 -11.033 9.913 1.00 96.12 116 VAL A CA 1
ATOM 871 C C . VAL A 1 116 ? -11.897 -10.576 11.344 1.00 96.12 116 VAL A C 1
ATOM 873 O O . VAL A 1 116 ? -12.572 -11.033 12.261 1.00 96.12 116 VAL A O 1
ATOM 876 N N . PHE A 1 117 ? -10.966 -9.638 11.542 1.00 96.00 117 PHE A N 1
ATOM 877 C CA . PHE A 1 117 ? -10.627 -9.117 12.868 1.00 96.00 117 PHE A CA 1
ATOM 878 C C . PHE A 1 117 ? -11.838 -8.494 13.578 1.00 96.00 117 PHE A C 1
ATOM 880 O O . PHE A 1 117 ? -12.025 -8.684 14.779 1.00 96.00 117 PHE A O 1
ATOM 887 N N . LEU A 1 118 ? -12.675 -7.756 12.844 1.00 96.00 118 LEU A N 1
ATOM 888 C CA . LEU A 1 118 ? -13.851 -7.081 13.395 1.00 96.00 118 LEU A CA 1
ATOM 889 C C . LEU A 1 118 ? -15.101 -7.967 13.433 1.00 96.00 118 LEU A C 1
ATOM 891 O O . LEU A 1 118 ? -16.070 -7.589 14.087 1.00 96.00 118 LEU A O 1
ATOM 895 N N . GLY A 1 119 ? -15.102 -9.104 12.733 1.00 96.56 119 GLY A N 1
ATOM 896 C CA . GLY A 1 119 ? -16.263 -9.985 12.596 1.00 96.56 119 GLY A CA 1
ATOM 897 C C . GLY A 1 119 ? -17.423 -9.332 11.838 1.00 96.56 119 GLY A C 1
ATOM 898 O O . GLY A 1 119 ? -18.584 -9.597 12.144 1.00 96.56 119 GLY A O 1
ATOM 899 N N . ARG A 1 120 ? -17.133 -8.418 10.902 1.00 96.38 120 ARG A N 1
ATOM 900 C CA . ARG A 1 120 ? -18.131 -7.589 10.200 1.00 96.38 120 ARG A CA 1
ATOM 901 C C . ARG A 1 120 ? -17.791 -7.463 8.722 1.00 96.38 120 ARG A C 1
ATOM 903 O O . ARG A 1 120 ? -16.621 -7.345 8.372 1.00 96.38 120 ARG A O 1
ATOM 910 N N . GLN A 1 121 ? -18.810 -7.449 7.866 1.00 94.94 121 GLN A N 1
ATOM 911 C CA . GLN A 1 121 ? -18.629 -7.278 6.424 1.00 94.94 121 GLN A CA 1
ATOM 912 C C . GLN A 1 121 ? -18.291 -5.820 6.089 1.00 94.94 121 GLN A C 1
ATOM 914 O O . GLN A 1 121 ? -18.720 -4.892 6.779 1.00 94.94 121 GLN A O 1
ATOM 919 N N . ARG A 1 122 ? -17.585 -5.594 4.977 1.00 93.50 122 ARG A N 1
ATOM 920 C CA . ARG A 1 122 ? -17.217 -4.265 4.464 1.00 93.50 122 ARG A CA 1
ATOM 921 C C . ARG A 1 122 ? -18.409 -3.310 4.404 1.00 93.50 122 ARG A C 1
ATOM 923 O O . ARG A 1 122 ? -18.258 -2.148 4.773 1.00 93.50 122 ARG A O 1
ATOM 930 N N . GLY A 1 123 ? -19.573 -3.791 3.963 1.00 91.12 123 GLY A N 1
ATOM 931 C CA . GLY A 1 123 ? -20.797 -2.986 3.863 1.00 91.12 123 GLY A CA 1
ATOM 932 C C . GLY A 1 123 ? -21.271 -2.414 5.202 1.00 91.12 123 GLY A C 1
ATOM 933 O O . GLY A 1 123 ? -21.843 -1.332 5.228 1.00 91.12 123 GLY A O 1
ATOM 934 N N . ASP A 1 124 ? -20.957 -3.086 6.311 1.00 94.06 124 ASP A N 1
ATOM 935 C CA . ASP A 1 124 ? -21.301 -2.626 7.657 1.00 94.06 124 ASP A CA 1
ATOM 936 C C . ASP A 1 124 ? -20.245 -1.673 8.237 1.00 94.06 124 ASP A C 1
ATOM 938 O O . ASP A 1 124 ? -20.478 -1.037 9.267 1.00 94.06 124 ASP A O 1
ATOM 942 N N . LEU A 1 125 ? -19.052 -1.622 7.641 1.00 95.56 125 LEU A N 1
ATOM 943 C CA . LEU A 1 125 ? -17.901 -0.866 8.135 1.00 95.56 125 LEU A CA 1
ATOM 944 C C . LEU A 1 125 ? -17.739 0.467 7.404 1.00 95.56 125 LEU A C 1
ATOM 946 O O . LEU A 1 125 ? -17.491 1.486 8.043 1.00 95.56 125 LEU A O 1
ATOM 950 N N . VAL A 1 126 ? -17.869 0.464 6.078 1.00 93.62 126 VAL A N 1
ATOM 951 C CA . VAL A 1 126 ? -17.647 1.653 5.248 1.00 93.62 126 VAL A CA 1
ATOM 952 C C . VAL A 1 126 ? -18.707 2.719 5.536 1.00 93.62 126 VAL A C 1
ATOM 954 O O . VAL A 1 126 ? -19.895 2.429 5.626 1.00 93.62 126 VAL A O 1
ATOM 957 N N . GLY A 1 127 ? -18.263 3.968 5.683 1.00 90.44 127 GLY A N 1
ATOM 958 C CA . GLY A 1 127 ? -19.089 5.120 6.048 1.00 90.44 127 GLY A CA 1
ATOM 959 C C . GLY A 1 127 ? -19.313 5.286 7.552 1.00 90.44 127 GLY A C 1
ATOM 960 O O . GLY A 1 127 ? -19.931 6.261 7.966 1.00 90.44 127 GLY A O 1
ATOM 961 N N . ARG A 1 128 ? -18.814 4.369 8.391 1.00 93.56 128 ARG A N 1
ATOM 962 C CA . ARG A 1 128 ? -18.930 4.484 9.851 1.00 93.56 128 ARG A CA 1
ATOM 963 C C . ARG A 1 128 ? -17.721 5.156 10.486 1.00 93.56 128 ARG A C 1
ATOM 965 O O . ARG A 1 128 ? -16.599 5.014 10.004 1.00 93.56 128 ARG A O 1
ATOM 972 N N . GLY A 1 129 ? -17.949 5.831 11.611 1.00 91.56 129 GLY A N 1
ATOM 973 C CA . GLY A 1 129 ? -16.887 6.429 12.419 1.00 91.56 129 GLY A CA 1
ATOM 974 C C . GLY A 1 129 ? -15.972 5.373 13.041 1.00 91.56 129 GLY A C 1
ATOM 975 O O . GLY A 1 129 ? -16.430 4.338 13.541 1.00 91.56 129 GLY A O 1
ATOM 976 N N . CYS A 1 130 ? -14.660 5.621 13.027 1.00 90.94 130 CYS A N 1
ATOM 977 C CA . CYS A 1 130 ? -13.685 4.686 13.589 1.00 90.94 130 CYS A CA 1
ATOM 978 C C . CYS A 1 130 ? -13.873 4.451 15.096 1.00 90.94 130 CYS A C 1
ATOM 980 O O . CYS A 1 130 ? -13.557 3.378 15.602 1.00 90.94 130 CYS A O 1
ATOM 982 N N . ASP A 1 131 ? -14.378 5.448 15.820 1.00 88.19 131 ASP A N 1
ATOM 983 C CA . ASP A 1 131 ? -14.707 5.388 17.243 1.00 88.19 131 ASP A CA 1
ATOM 984 C C . ASP A 1 131 ? -15.857 4.417 17.518 1.00 88.19 131 ASP A C 1
ATOM 986 O O . ASP A 1 131 ? -15.787 3.622 18.451 1.00 88.19 131 ASP A O 1
ATOM 990 N N . GLU A 1 132 ? -16.871 4.414 16.660 1.00 89.44 132 GLU A N 1
ATOM 991 C CA . GLU A 1 132 ? -18.023 3.526 16.763 1.00 89.44 132 GLU A CA 1
ATOM 992 C C . GLU A 1 132 ? -17.656 2.072 16.399 1.00 89.44 132 GLU A C 1
ATOM 994 O O . GLU A 1 132 ? -18.230 1.123 16.938 1.00 89.44 132 GLU A O 1
ATOM 999 N N . VAL A 1 133 ? -16.709 1.878 15.473 1.00 92.44 133 VAL A N 1
ATOM 1000 C CA . VAL A 1 133 ? -16.257 0.546 15.035 1.00 92.44 133 VAL A CA 1
ATOM 1001 C C . VAL A 1 133 ? -15.231 -0.052 15.992 1.00 92.44 133 VAL A C 1
ATOM 1003 O O . VAL A 1 133 ? -15.427 -1.163 16.482 1.00 92.44 133 VAL A O 1
ATOM 1006 N N . LEU A 1 134 ? -14.148 0.675 16.276 1.00 90.25 134 LEU A N 1
ATOM 1007 C CA . LEU A 1 134 ? -13.048 0.180 17.105 1.00 90.25 134 LEU A CA 1
ATOM 1008 C C . LEU A 1 134 ? -13.318 0.343 18.599 1.00 90.25 134 LEU A C 1
ATOM 1010 O O . LEU A 1 134 ? -12.686 -0.353 19.391 1.00 90.25 134 LEU A O 1
ATOM 1014 N N . ALA A 1 135 ? -14.207 1.260 19.006 1.00 85.81 135 ALA A N 1
ATOM 1015 C CA . ALA A 1 135 ? -14.463 1.598 20.411 1.00 85.81 135 ALA A CA 1
ATOM 1016 C C . ALA A 1 135 ? -13.160 1.757 21.222 1.00 85.81 135 ALA A C 1
ATOM 1018 O O . ALA A 1 135 ? -13.039 1.266 22.346 1.00 85.81 135 ALA A O 1
ATOM 1019 N N . CYS A 1 136 ? -12.155 2.384 20.598 1.00 78.62 136 CYS A N 1
ATOM 1020 C CA . CYS A 1 136 ? -10.782 2.398 21.084 1.00 78.62 136 CYS A CA 1
ATOM 1021 C C . CYS A 1 136 ? -10.700 3.094 22.445 1.00 78.62 136 CYS A C 1
ATOM 1023 O O . CYS A 1 136 ? -10.930 4.299 22.548 1.00 78.62 136 CYS A O 1
ATOM 1025 N N . ARG A 1 137 ? -10.319 2.350 23.489 1.00 67.69 137 ARG A N 1
ATOM 1026 C CA . ARG A 1 137 ? -10.190 2.913 24.844 1.00 67.69 137 ARG A CA 1
ATOM 1027 C C . ARG A 1 137 ? -8.912 3.715 25.032 1.00 67.69 137 ARG A C 1
ATOM 1029 O O . ARG A 1 137 ? -8.826 4.526 25.932 1.00 67.69 137 ARG A O 1
ATOM 1036 N N . THR A 1 138 ? -7.927 3.569 24.158 1.00 59.19 138 THR A N 1
ATOM 1037 C CA . THR A 1 138 ? -6.696 4.380 24.221 1.00 59.19 138 THR A CA 1
ATOM 1038 C C . THR A 1 138 ? -6.876 5.740 23.560 1.00 59.19 138 THR A C 1
ATOM 1040 O O . THR A 1 138 ? -6.129 6.665 23.853 1.00 59.19 138 THR A O 1
ATOM 1043 N N . CYS A 1 139 ? -7.957 5.923 22.794 1.00 60.31 139 CYS A N 1
ATOM 1044 C CA . CYS A 1 139 ? -8.475 7.254 22.487 1.00 60.31 139 CYS A CA 1
ATOM 1045 C C . CYS A 1 139 ? -8.995 7.993 23.748 1.00 60.31 139 CYS A C 1
ATOM 1047 O O . CYS A 1 139 ? -9.395 9.151 23.631 1.00 60.31 139 CYS A O 1
ATOM 1049 N N . GLY A 1 140 ? -8.927 7.372 24.941 1.00 47.41 140 GLY A N 1
ATOM 1050 C CA . GLY A 1 140 ? -9.003 8.019 26.251 1.00 47.41 140 GLY A CA 1
ATOM 1051 C C . GLY A 1 140 ? -8.712 7.085 27.446 1.00 47.41 140 GLY A C 1
ATOM 1052 O O . GLY A 1 140 ? -9.592 6.333 27.850 1.00 47.41 140 GLY A O 1
ATOM 1053 N N . ALA A 1 141 ? -7.529 7.271 28.066 1.00 42.94 141 ALA A N 1
ATOM 1054 C CA . ALA A 1 141 ? -7.129 6.952 29.459 1.00 42.94 141 ALA A CA 1
ATOM 1055 C C . ALA A 1 141 ? -6.081 5.833 29.701 1.00 42.94 141 ALA A C 1
ATOM 1057 O O . ALA A 1 141 ? -6.395 4.691 30.026 1.00 42.94 141 ALA A O 1
ATOM 1058 N N . GLY A 1 142 ? -4.806 6.245 29.694 1.00 37.88 142 GLY A N 1
ATOM 1059 C CA . GLY A 1 142 ? -3.724 5.723 30.545 1.00 37.88 142 GLY A CA 1
ATOM 1060 C C . GLY A 1 142 ? -2.968 6.904 31.195 1.00 37.88 142 GLY A C 1
ATOM 1061 O O . GLY A 1 142 ? -3.171 8.036 30.750 1.00 37.88 142 GLY A O 1
ATOM 1062 N N . PRO A 1 143 ? -2.123 6.704 32.231 1.00 35.91 143 PRO A N 1
ATOM 1063 C CA . PRO A 1 143 ? -1.785 7.732 33.237 1.00 35.91 143 PRO A CA 1
ATOM 1064 C C . PRO A 1 143 ? -0.953 8.944 32.777 1.00 35.91 143 PRO A C 1
ATOM 1066 O O . PRO A 1 143 ? -0.546 9.740 33.616 1.00 35.91 143 PRO A O 1
ATOM 1069 N N . LEU A 1 144 ? -0.705 9.121 31.478 1.00 40.44 144 LEU A N 1
ATOM 1070 C CA . LEU A 1 144 ? -0.030 10.295 30.920 1.00 40.44 144 LEU A CA 1
ATOM 1071 C C . LEU A 1 144 ? -0.729 10.771 29.627 1.00 40.44 144 LEU A C 1
ATOM 1073 O O . LEU A 1 144 ? -0.194 10.609 28.536 1.00 40.44 144 LEU A O 1
ATOM 1077 N N . ALA A 1 145 ? -1.897 11.412 29.807 1.00 38.91 145 ALA A N 1
ATOM 1078 C CA . ALA A 1 145 ? -2.607 12.333 28.891 1.00 38.91 145 ALA A CA 1
ATOM 1079 C C . ALA A 1 145 ? -3.795 11.815 28.029 1.00 38.91 145 ALA A C 1
ATOM 1081 O O . ALA A 1 145 ? -3.630 11.413 26.885 1.00 38.91 145 ALA A O 1
ATOM 1082 N N . GLY A 1 146 ? -5.021 12.020 28.541 1.00 44.44 146 GLY A N 1
ATOM 1083 C CA . GLY A 1 146 ? -6.146 12.673 27.828 1.00 44.44 146 GLY A CA 1
ATOM 1084 C C . GLY A 1 146 ? -6.768 12.061 26.542 1.00 44.44 146 GLY A C 1
ATOM 1085 O O . GLY A 1 146 ? -6.357 11.006 26.069 1.00 44.44 146 GLY A O 1
ATOM 1086 N N . PRO A 1 147 ? -7.798 12.725 25.961 1.00 48.31 147 PRO A N 1
ATOM 1087 C CA . PRO A 1 147 ? -8.615 12.258 24.828 1.00 48.31 147 PRO A CA 1
ATOM 1088 C C . PRO A 1 147 ? -7.931 12.501 23.466 1.00 48.31 147 PRO A C 1
ATOM 1090 O O . PRO A 1 147 ? -8.398 13.293 22.644 1.00 48.31 147 PRO A O 1
ATOM 1093 N N . SER A 1 148 ? -6.778 11.877 23.223 1.00 67.88 148 SER A N 1
ATOM 1094 C CA . SER A 1 148 ? -5.966 12.125 22.022 1.00 67.88 148 SER A CA 1
ATOM 1095 C C . SER A 1 148 ? -6.157 11.031 20.967 1.00 67.88 148 SER A C 1
ATOM 1097 O O . SER A 1 148 ? -5.380 10.090 20.835 1.00 67.88 148 SER A O 1
ATOM 1099 N N . CYS A 1 149 ? -7.227 11.149 20.176 1.00 79.00 149 CYS A N 1
ATOM 1100 C CA . CYS A 1 149 ? -7.405 10.292 19.004 1.00 79.00 149 CYS A CA 1
ATOM 1101 C C . CYS A 1 149 ? -6.206 10.447 18.051 1.00 79.00 149 CYS A C 1
ATOM 1103 O O . CYS A 1 149 ? -5.960 11.525 17.505 1.00 79.00 149 CYS A O 1
ATOM 1105 N N . LEU A 1 150 ? -5.476 9.358 17.819 1.00 82.75 150 LEU A N 1
ATOM 1106 C CA . LEU A 1 150 ? -4.252 9.379 17.015 1.00 82.75 150 LEU A CA 1
ATOM 1107 C C . LEU A 1 150 ? -4.529 9.599 15.530 1.00 82.75 150 LEU A C 1
ATOM 1109 O O . LEU A 1 150 ? -3.728 10.241 14.857 1.00 82.75 150 LEU A O 1
ATOM 1113 N N . GLY A 1 151 ? -5.697 9.171 15.043 1.00 84.38 151 GLY A N 1
ATOM 1114 C CA . GLY A 1 151 ? -6.191 9.562 13.724 1.00 84.38 151 GLY A CA 1
ATOM 1115 C C . GLY A 1 151 ? -6.263 11.084 13.580 1.00 84.38 151 GLY A C 1
ATOM 1116 O O . GLY A 1 151 ? -5.699 11.633 12.636 1.00 84.38 151 GLY A O 1
ATOM 1117 N N . LYS A 1 152 ? -6.845 11.789 14.566 1.00 85.31 152 LYS A N 1
ATOM 1118 C CA . LYS A 1 152 ? -6.879 13.265 14.569 1.00 85.31 152 LYS A CA 1
ATOM 1119 C C . LYS A 1 152 ? -5.476 13.865 14.606 1.00 85.31 152 LYS A C 1
ATOM 1121 O O . LYS A 1 152 ? -5.216 14.819 13.881 1.00 85.31 152 LYS A O 1
ATOM 1126 N N . ALA A 1 153 ? -4.570 13.303 15.408 1.00 81.94 153 ALA A N 1
ATOM 1127 C CA . ALA A 1 153 ? -3.193 13.789 15.504 1.00 81.94 153 ALA A CA 1
ATOM 1128 C C . ALA A 1 153 ? -2.437 13.687 14.164 1.00 81.94 153 ALA A C 1
ATOM 1130 O O . ALA A 1 153 ? -1.743 14.623 13.770 1.00 81.94 153 ALA A O 1
ATOM 1131 N N . VAL A 1 154 ? -2.603 12.582 13.429 1.00 83.69 154 VAL A N 1
ATOM 1132 C CA . VAL A 1 154 ? -2.002 12.418 12.095 1.00 83.69 154 VAL A CA 1
ATOM 1133 C C . VAL A 1 154 ? -2.644 13.367 11.080 1.00 83.69 154 VAL A C 1
ATOM 1135 O O . VAL A 1 154 ? -1.931 14.074 10.369 1.00 83.69 154 VAL A O 1
ATOM 1138 N N . LEU A 1 155 ? -3.976 13.468 11.056 1.00 83.94 155 LEU A N 1
ATOM 1139 C CA . LEU A 1 155 ? -4.691 14.370 10.142 1.00 83.94 155 LEU A CA 1
ATOM 1140 C C . LEU A 1 155 ? -4.329 15.851 10.361 1.00 83.94 155 LEU A C 1
ATOM 1142 O O . LEU A 1 155 ? -4.195 16.602 9.390 1.00 83.94 155 LEU A O 1
ATOM 1146 N N . ALA A 1 156 ? -4.076 16.252 11.612 1.00 81.44 156 ALA A N 1
ATOM 1147 C CA . ALA A 1 156 ? -3.625 17.594 11.986 1.00 81.44 156 ALA A CA 1
ATOM 1148 C C . ALA A 1 156 ? -2.187 17.932 11.535 1.00 81.44 156 ALA A C 1
ATOM 1150 O O . ALA A 1 156 ? -1.726 19.048 11.757 1.00 81.44 156 ALA A O 1
ATOM 1151 N N . GLY A 1 157 ? -1.477 17.010 10.873 1.00 74.50 157 GLY A N 1
ATOM 1152 C CA . GLY A 1 157 ? -0.128 17.235 10.341 1.00 74.50 157 GLY A CA 1
ATOM 1153 C C . GLY A 1 157 ? 0.965 16.358 10.935 1.00 74.50 157 GLY A C 1
ATOM 1154 O O . GLY A 1 157 ? 2.133 16.589 10.631 1.00 74.50 157 GLY A O 1
ATOM 1155 N N . GLY A 1 158 ? 0.618 15.353 11.740 1.00 73.81 158 GLY A N 1
ATOM 1156 C CA . GLY A 1 158 ? 1.583 14.373 12.229 1.00 73.81 158 GLY A CA 1
ATOM 1157 C C . GLY A 1 158 ? 2.165 13.507 11.105 1.00 73.81 158 GLY A C 1
ATOM 1158 O O . GLY A 1 158 ? 1.464 13.108 10.178 1.00 73.81 158 GLY A O 1
ATOM 1159 N N . SER A 1 159 ? 3.445 13.144 11.224 1.00 77.88 159 SER A N 1
ATOM 1160 C CA . SER A 1 159 ? 4.148 12.234 10.299 1.00 77.88 159 SER A CA 1
ATOM 1161 C C . SER A 1 159 ? 3.674 10.773 10.379 1.00 77.88 159 SER A C 1
ATOM 1163 O O . SER A 1 159 ? 4.120 9.921 9.609 1.00 77.88 159 SER A O 1
ATOM 1165 N N . GLY A 1 160 ? 2.756 10.478 11.299 1.00 82.19 160 GLY A N 1
ATOM 1166 C CA . GLY A 1 160 ? 2.262 9.144 11.600 1.00 82.19 160 GLY A CA 1
ATOM 1167 C C . GLY A 1 160 ? 2.547 8.750 13.045 1.00 82.19 160 GLY A C 1
ATOM 1168 O O . GLY A 1 160 ? 3.359 9.357 13.737 1.00 82.19 160 GLY A O 1
ATOM 1169 N N . VAL A 1 161 ? 1.872 7.701 13.497 1.00 83.69 161 VAL A N 1
ATOM 1170 C CA . VAL A 1 161 ? 2.112 7.062 14.793 1.00 83.69 161 VAL A CA 1
ATOM 1171 C C . VAL A 1 161 ? 2.445 5.604 14.522 1.00 83.69 161 VAL A C 1
ATOM 1173 O O . VAL A 1 161 ? 1.823 4.971 13.670 1.00 83.69 161 VAL A O 1
ATOM 1176 N N . ARG A 1 162 ? 3.448 5.060 15.204 1.00 85.88 162 ARG A N 1
ATOM 1177 C CA . ARG A 1 162 ? 3.867 3.663 15.058 1.00 85.88 162 ARG A CA 1
ATOM 1178 C C . ARG A 1 162 ? 3.767 2.971 16.398 1.00 85.88 162 ARG A C 1
ATOM 1180 O O . ARG A 1 162 ? 4.084 3.563 17.425 1.00 85.88 162 ARG A O 1
ATOM 1187 N N . HIS A 1 163 ? 3.386 1.704 16.355 1.00 82.75 163 HIS A N 1
ATOM 1188 C CA . HIS A 1 163 ? 3.491 0.797 17.490 1.00 82.75 163 HIS A CA 1
ATOM 1189 C C . HIS A 1 163 ? 2.772 1.245 18.770 1.00 82.75 163 HIS A C 1
ATOM 1191 O O . HIS A 1 163 ? 3.134 0.826 19.870 1.00 82.75 163 HIS A O 1
ATOM 1197 N N . ALA A 1 164 ? 1.743 2.076 18.640 1.00 83.62 164 ALA A N 1
ATOM 1198 C CA . ALA A 1 164 ? 1.007 2.554 19.792 1.00 83.62 164 ALA A CA 1
ATOM 1199 C C . ALA A 1 164 ? -0.017 1.496 20.213 1.00 83.62 164 ALA A C 1
ATOM 1201 O O . ALA A 1 164 ? -0.676 0.863 19.387 1.00 83.62 164 ALA A O 1
ATOM 1202 N N . ARG A 1 165 ? -0.068 1.250 21.521 1.00 85.56 165 ARG A N 1
ATOM 1203 C CA . ARG A 1 165 ? -0.906 0.207 22.107 1.00 85.56 165 ARG A CA 1
ATOM 1204 C C . ARG A 1 165 ? -2.314 0.716 22.303 1.00 85.56 165 ARG A C 1
ATOM 1206 O O . ARG A 1 165 ? -2.485 1.849 22.753 1.00 85.56 165 ARG A O 1
ATOM 1213 N N . ALA A 1 166 ? -3.290 -0.141 22.041 1.00 83.69 166 ALA A N 1
ATOM 1214 C CA . ALA A 1 166 ? -4.650 0.129 22.437 1.00 83.69 166 ALA A CA 1
ATOM 1215 C C . ALA A 1 166 ? -5.508 -1.087 22.706 1.00 83.69 166 ALA A C 1
ATOM 1217 O O . ALA A 1 166 ? -5.224 -2.172 22.230 1.00 83.69 166 ALA A O 1
ATOM 1218 N N . LEU A 1 167 ? -6.598 -0.869 23.435 1.00 87.62 167 LEU A N 1
ATOM 1219 C CA . LEU A 1 167 ? -7.673 -1.842 23.578 1.00 87.62 167 LEU A CA 1
ATOM 1220 C C . LEU A 1 167 ? -8.814 -1.454 22.634 1.00 87.62 167 LEU A C 1
ATOM 1222 O O . LEU A 1 167 ? -9.379 -0.362 22.764 1.00 87.62 167 LEU A O 1
ATOM 1226 N N . VAL A 1 168 ? -9.136 -2.339 21.693 1.00 90.50 168 VAL A N 1
ATOM 1227 C CA . VAL A 1 168 ? -10.179 -2.129 20.677 1.00 90.50 168 VAL A CA 1
ATOM 1228 C C . VAL A 1 168 ? -11.171 -3.285 20.674 1.00 90.50 168 VAL A C 1
ATOM 1230 O O . VAL A 1 168 ? -10.883 -4.371 21.171 1.00 90.50 168 VAL A O 1
ATOM 1233 N N . ARG A 1 169 ? -12.355 -3.053 20.115 1.00 91.44 169 ARG A N 1
ATOM 1234 C CA . ARG A 1 169 ? -13.343 -4.093 19.831 1.00 91.44 169 ARG A CA 1
ATOM 1235 C C . ARG A 1 169 ? -12.871 -4.954 18.654 1.00 91.44 169 ARG A C 1
ATOM 1237 O O . ARG A 1 169 ? -12.540 -4.411 17.604 1.00 91.44 169 ARG A O 1
ATOM 1244 N N . ALA A 1 170 ? -12.904 -6.269 18.832 1.00 93.38 170 ALA A N 1
ATOM 1245 C CA . ALA A 1 170 ? -12.732 -7.282 17.795 1.00 93.38 170 ALA A CA 1
ATOM 1246 C C . ALA A 1 170 ? -13.966 -8.211 17.756 1.00 93.38 170 ALA A C 1
ATOM 1248 O O . ALA A 1 170 ? -14.900 -8.025 18.546 1.00 93.38 170 ALA A O 1
ATOM 1249 N N . ALA A 1 171 ? -13.970 -9.195 16.852 1.00 93.38 171 ALA A N 1
ATOM 1250 C CA . ALA A 1 171 ? -15.054 -10.171 16.694 1.00 93.38 171 ALA A CA 1
ATOM 1251 C C . ALA A 1 171 ? -15.384 -10.903 18.008 1.00 93.38 171 ALA A C 1
ATOM 1253 O O . ALA A 1 171 ? -16.539 -10.941 18.430 1.00 93.38 171 ALA A O 1
ATOM 1254 N N . ASP A 1 172 ? -14.349 -11.396 18.693 1.00 91.31 172 ASP A N 1
ATOM 1255 C CA . ASP A 1 172 ? -14.474 -12.226 19.898 1.00 91.31 172 ASP A CA 1
ATOM 1256 C C . ASP A 1 172 ? -14.434 -11.414 21.207 1.00 91.31 172 ASP A C 1
ATOM 1258 O O . ASP A 1 172 ? -14.298 -11.963 22.300 1.00 91.31 172 ASP A O 1
ATOM 1262 N N . GLY A 1 173 ? -14.556 -10.086 21.112 1.00 90.12 173 GLY A N 1
ATOM 1263 C CA . GLY A 1 173 ? -14.536 -9.171 22.252 1.00 90.12 173 GLY A CA 1
ATOM 1264 C C . GLY A 1 173 ? -13.377 -8.170 22.225 1.00 90.12 173 GLY A C 1
ATOM 1265 O O . GLY A 1 173 ? -12.751 -7.953 21.188 1.00 90.12 173 GLY A O 1
ATOM 1266 N N . PRO A 1 174 ? -13.125 -7.461 23.340 1.00 90.94 174 PRO A N 1
ATOM 1267 C CA . PRO A 1 174 ? -12.043 -6.486 23.422 1.00 90.94 174 PRO A CA 1
ATOM 1268 C C . PRO A 1 174 ? -10.664 -7.157 23.365 1.00 90.94 174 PRO A C 1
ATOM 1270 O O . PRO A 1 174 ? -10.388 -8.053 24.158 1.00 90.94 174 PRO A O 1
ATOM 1273 N N . VAL A 1 175 ? -9.786 -6.683 22.481 1.00 91.69 175 VAL A N 1
ATOM 1274 C CA . VAL A 1 175 ? -8.432 -7.222 22.274 1.00 91.69 175 VAL A CA 1
ATOM 1275 C C . VAL A 1 175 ? -7.404 -6.100 22.367 1.00 91.69 175 VAL A C 1
ATOM 1277 O O . VAL A 1 175 ? -7.611 -5.001 21.839 1.00 91.69 175 VAL A O 1
ATOM 1280 N N . GLU A 1 176 ? -6.297 -6.362 23.065 1.00 91.06 176 GLU A N 1
ATOM 1281 C CA . GLU A 1 176 ? -5.154 -5.456 23.070 1.00 91.06 176 GLU A CA 1
ATOM 1282 C C . GLU A 1 176 ? -4.397 -5.586 21.741 1.00 91.06 176 GLU A C 1
ATOM 1284 O O . GLU A 1 176 ? -4.089 -6.674 21.251 1.00 91.06 176 GLU A O 1
ATOM 1289 N N . VAL A 1 177 ? -4.146 -4.446 21.117 1.00 90.81 177 VAL A N 1
ATOM 1290 C CA . VAL A 1 177 ? -3.542 -4.330 19.801 1.00 90.81 177 VAL A CA 1
ATOM 1291 C C . VAL A 1 177 ? -2.418 -3.315 19.834 1.00 90.81 177 VAL A C 1
ATOM 1293 O O . VAL A 1 177 ? -2.336 -2.425 20.680 1.00 90.81 177 VAL A O 1
ATOM 1296 N N . ARG A 1 178 ? -1.562 -3.419 18.836 1.00 90.88 178 ARG A N 1
ATOM 1297 C CA . ARG A 1 178 ? -0.600 -2.418 18.440 1.00 90.88 178 ARG A CA 1
ATOM 1298 C C . ARG A 1 178 ? -1.055 -1.878 17.095 1.00 90.88 178 ARG A C 1
ATOM 1300 O O . ARG A 1 178 ? -1.055 -2.627 16.122 1.00 90.88 178 ARG A O 1
ATOM 1307 N N . PHE A 1 179 ? -1.422 -0.605 17.025 1.00 89.00 179 PHE A N 1
ATOM 1308 C CA . PHE A 1 179 ? -1.739 0.023 15.748 1.00 89.00 179 PHE A CA 1
ATOM 1309 C C . PHE A 1 179 ? -0.603 0.909 15.241 1.00 89.00 179 PHE A C 1
ATOM 1311 O O . PHE A 1 179 ? 0.238 1.407 16.002 1.00 89.00 179 PHE A O 1
ATOM 1318 N N . SER A 1 180 ? -0.624 1.160 13.939 1.00 91.00 180 SER A N 1
ATOM 1319 C CA . SER A 1 180 ? 0.114 2.253 13.317 1.00 91.00 180 SER A CA 1
ATOM 1320 C C . SER A 1 180 ? -0.849 3.114 12.513 1.00 91.00 180 SER A C 1
ATOM 1322 O O . SER A 1 180 ? -1.693 2.588 11.805 1.00 91.00 180 SER A O 1
ATOM 1324 N N . HIS A 1 181 ? -0.713 4.432 12.627 1.00 91.25 181 HIS A N 1
ATOM 1325 C CA . HIS A 1 181 ? -1.448 5.408 11.830 1.00 91.25 181 HIS A CA 1
ATOM 1326 C C . HIS A 1 181 ? -0.478 6.038 10.829 1.00 91.25 181 HIS A C 1
ATOM 1328 O O . HIS A 1 181 ? 0.564 6.572 11.220 1.00 91.25 181 HIS A O 1
ATOM 1334 N N . VAL A 1 182 ? -0.796 5.976 9.542 1.00 91.38 182 VAL A N 1
ATOM 1335 C CA . VAL A 1 182 ? 0.035 6.511 8.457 1.00 91.38 182 VAL A CA 1
ATOM 1336 C C . VAL A 1 182 ? -0.801 7.509 7.660 1.00 91.38 182 VAL A C 1
ATOM 1338 O O . VAL A 1 182 ? -1.910 7.154 7.261 1.00 91.38 182 VAL A O 1
ATOM 1341 N N . PRO A 1 183 ? -0.323 8.742 7.41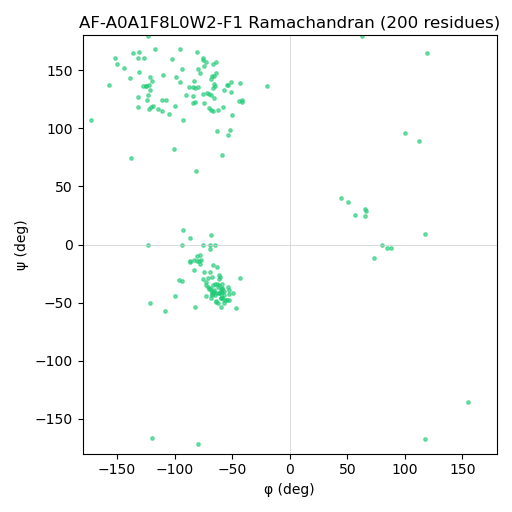6 1.00 89.25 183 PRO A N 1
ATOM 1342 C CA . PRO A 1 183 ? -1.029 9.655 6.527 1.00 89.25 183 PRO A CA 1
ATOM 1343 C C . PRO A 1 183 ? -1.032 9.095 5.100 1.00 89.25 183 PRO A C 1
ATOM 1345 O O . PRO A 1 183 ? -0.007 8.626 4.607 1.00 89.25 183 PRO A O 1
ATOM 1348 N N . VAL A 1 184 ? -2.179 9.172 4.433 1.00 88.19 184 VAL A N 1
ATOM 1349 C CA . VAL A 1 184 ? -2.357 8.769 3.035 1.00 88.19 184 VAL A CA 1
ATOM 1350 C C . VAL A 1 184 ? -2.938 9.954 2.271 1.00 88.19 184 VAL A C 1
ATOM 1352 O O . VAL A 1 184 ? -3.835 10.640 2.762 1.00 88.19 184 VAL A O 1
ATOM 1355 N N . ALA A 1 185 ? -2.411 10.218 1.078 1.00 80.94 185 ALA A N 1
ATOM 1356 C CA . ALA A 1 185 ? -2.995 11.196 0.170 1.00 80.94 185 ALA A CA 1
ATOM 1357 C C . ALA A 1 185 ? -4.151 10.538 -0.592 1.00 80.94 185 ALA A C 1
ATOM 1359 O O . ALA A 1 185 ? -3.951 9.519 -1.254 1.00 80.94 185 ALA A O 1
ATOM 1360 N N . ALA A 1 186 ? -5.353 11.100 -0.491 1.00 73.62 186 ALA A N 1
ATOM 1361 C CA . ALA A 1 186 ? -6.469 10.689 -1.330 1.00 73.62 186 ALA A CA 1
ATOM 1362 C C . ALA A 1 186 ? -6.302 11.238 -2.759 1.00 73.62 186 ALA A C 1
ATOM 1364 O O . ALA A 1 186 ? -5.589 12.217 -2.988 1.00 73.62 186 ALA A O 1
ATOM 1365 N N . ALA A 1 187 ? -6.980 10.617 -3.729 1.00 70.38 187 ALA A N 1
ATOM 1366 C CA . ALA A 1 187 ? -6.902 11.003 -5.142 1.00 70.38 187 ALA A CA 1
ATOM 1367 C C . ALA A 1 187 ? -7.388 12.441 -5.415 1.00 70.38 187 ALA A C 1
ATOM 1369 O O . ALA A 1 187 ? -6.942 13.074 -6.366 1.00 70.38 187 ALA A O 1
ATOM 1370 N N . ASP A 1 188 ? -8.273 12.964 -4.565 1.00 71.19 188 ASP A N 1
ATOM 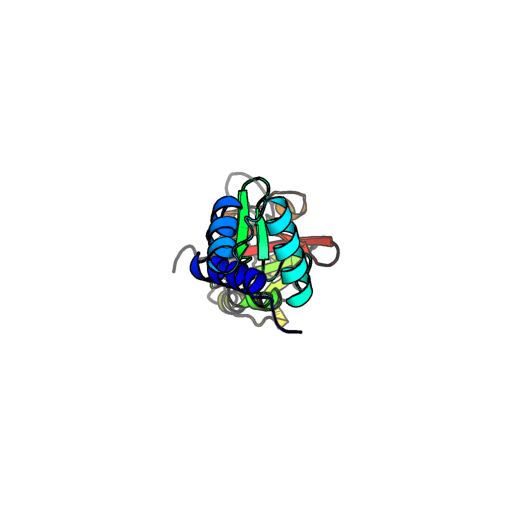1371 C CA . ASP A 1 188 ? -8.788 14.338 -4.606 1.00 71.19 188 ASP A CA 1
ATOM 1372 C C . ASP A 1 188 ? -7.899 15.349 -3.850 1.00 71.19 188 ASP A C 1
ATOM 1374 O O . ASP A 1 188 ? -8.260 16.517 -3.711 1.00 71.19 188 ASP A O 1
ATOM 1378 N N . GLY A 1 189 ? -6.738 14.914 -3.348 1.00 71.19 189 GLY A N 1
ATOM 1379 C CA . GLY A 1 189 ? -5.806 15.738 -2.579 1.00 71.19 189 GLY A CA 1
ATOM 1380 C C . GLY A 1 189 ? -6.181 15.913 -1.105 1.00 71.19 189 GLY A C 1
ATOM 1381 O O . GLY A 1 189 ? -5.443 16.569 -0.366 1.00 71.19 189 GLY A O 1
ATOM 1382 N N . THR A 1 190 ? -7.290 15.326 -0.644 1.00 76.12 190 THR A N 1
ATOM 1383 C CA . THR A 1 190 ? -7.646 15.344 0.776 1.00 76.12 190 THR A CA 1
ATOM 1384 C C . THR A 1 190 ? -6.743 14.418 1.594 1.00 76.12 190 THR A C 1
ATOM 1386 O O . THR A 1 190 ? -6.107 13.486 1.089 1.00 76.12 190 THR A O 1
ATOM 1389 N N . ARG A 1 191 ? -6.646 14.697 2.897 1.00 81.50 191 ARG A N 1
ATOM 1390 C CA . ARG A 1 191 ? -5.902 13.851 3.832 1.00 81.50 191 ARG A CA 1
ATOM 1391 C C . ARG A 1 191 ? -6.768 12.700 4.317 1.00 81.50 191 ARG A C 1
ATOM 1393 O O . ARG A 1 191 ? -7.844 12.922 4.868 1.00 81.50 191 ARG A O 1
ATOM 1400 N N . ALA A 1 192 ? -6.226 11.501 4.187 1.00 90.25 192 ALA A N 1
ATOM 1401 C CA . ALA A 1 192 ? -6.723 10.283 4.794 1.00 90.25 192 ALA A CA 1
ATOM 1402 C C . ALA A 1 192 ? -5.674 9.725 5.768 1.00 90.25 192 ALA A C 1
ATOM 1404 O O . ALA A 1 192 ? -4.512 10.150 5.788 1.00 90.25 192 ALA A O 1
ATOM 1405 N N . VAL A 1 193 ? -6.072 8.756 6.582 1.00 91.56 193 VAL A N 1
ATOM 1406 C CA . VAL A 1 193 ? -5.166 8.015 7.460 1.00 91.56 193 VAL A CA 1
ATOM 1407 C C . VAL A 1 193 ? -5.425 6.521 7.320 1.00 91.56 193 VAL A C 1
ATOM 1409 O O . VAL A 1 193 ? -6.554 6.063 7.458 1.00 91.56 193 VAL A O 1
ATOM 1412 N N . ALA A 1 194 ? -4.377 5.752 7.045 1.00 94.75 194 ALA A N 1
ATOM 1413 C CA . ALA A 1 194 ? -4.421 4.300 7.130 1.00 94.75 194 ALA A CA 1
ATOM 1414 C C . ALA A 1 194 ? -4.075 3.862 8.555 1.00 94.75 194 ALA A C 1
ATOM 1416 O O . ALA A 1 194 ? -3.120 4.369 9.150 1.00 94.75 194 ALA A O 1
ATOM 1417 N N . ILE A 1 195 ? -4.844 2.919 9.085 1.00 94.25 195 ILE A N 1
ATOM 1418 C CA . ILE A 1 195 ? -4.628 2.275 10.374 1.00 94.25 195 ILE A CA 1
ATOM 1419 C C . ILE A 1 195 ? -4.324 0.809 10.109 1.00 94.25 195 ILE A C 1
ATOM 1421 O O . ILE A 1 195 ? -5.201 0.102 9.621 1.00 94.25 195 ILE A O 1
ATOM 1425 N N . SER A 1 196 ? -3.127 0.348 10.461 1.00 94.88 196 SER A N 1
ATOM 1426 C CA . SER A 1 196 ? -2.842 -1.084 10.574 1.00 94.88 196 SER A CA 1
ATOM 1427 C C . SER A 1 196 ? -3.005 -1.536 12.018 1.00 94.88 196 SER A C 1
ATOM 1429 O O . SER A 1 196 ? -2.638 -0.802 12.938 1.00 94.88 196 SER A O 1
ATOM 1431 N N . ILE A 1 197 ? -3.585 -2.716 12.230 1.00 94.56 197 ILE A N 1
ATOM 1432 C CA . ILE A 1 197 ? -3.918 -3.268 13.544 1.00 94.56 197 ILE A CA 1
ATOM 1433 C C . ILE A 1 197 ? -3.253 -4.636 13.688 1.00 94.56 197 ILE A C 1
ATOM 1435 O O . ILE A 1 197 ? -3.490 -5.546 12.895 1.00 94.56 197 ILE A O 1
ATOM 1439 N N . HIS A 1 198 ? -2.456 -4.787 14.745 1.00 93.00 198 HIS A N 1
ATOM 1440 C CA . HIS A 1 198 ? -1.797 -6.040 15.097 1.00 93.00 198 HIS A CA 1
ATOM 1441 C C . HIS A 1 198 ? -2.201 -6.466 16.511 1.00 93.00 198 HIS A C 1
ATOM 1443 O O . HIS A 1 198 ? -1.856 -5.754 17.455 1.00 93.00 198 HIS A O 1
ATOM 1449 N N . PRO A 1 199 ? -2.886 -7.602 16.706 1.00 90.25 199 PRO A N 1
ATOM 1450 C CA . PRO A 1 199 ? -3.109 -8.163 18.040 1.00 90.25 199 PRO A CA 1
ATOM 1451 C C . PRO A 1 199 ? -1.784 -8.356 18.791 1.00 90.25 199 PRO A C 1
ATOM 1453 O O . PRO A 1 199 ? -0.790 -8.781 18.199 1.00 90.25 199 PRO A O 1
ATOM 1456 N N . THR A 1 200 ? -1.730 -8.014 20.082 1.00 83.25 200 THR A N 1
ATOM 1457 C CA . THR A 1 200 ? -0.516 -8.215 20.900 1.00 83.25 200 THR A CA 1
ATOM 1458 C C . THR A 1 200 ? -0.359 -9.650 21.399 1.00 83.25 200 THR A C 1
ATOM 1460 O O . THR A 1 200 ? 0.743 -10.024 21.798 1.00 83.25 200 THR A O 1
ATOM 1463 N N . HIS A 1 201 ? -1.421 -10.454 21.315 1.00 68.19 201 HIS A N 1
ATOM 1464 C CA . HIS A 1 201 ? -1.428 -11.882 21.609 1.00 68.19 201 HIS A CA 1
ATOM 1465 C C . HIS A 1 201 ? -2.132 -12.623 20.466 1.00 68.19 201 HIS A C 1
ATOM 1467 O O . HIS A 1 201 ? -3.305 -12.362 20.199 1.00 68.19 201 HIS A O 1
ATOM 1473 N N . ALA A 1 202 ? -1.394 -13.503 19.794 1.00 47.59 202 ALA A N 1
ATOM 1474 C CA . ALA A 1 202 ? -1.902 -14.565 18.933 1.00 47.59 202 ALA A CA 1
ATOM 1475 C C . ALA A 1 202 ? -1.367 -15.890 19.480 1.00 47.59 202 ALA A C 1
ATOM 1477 O O . ALA A 1 202 ? -0.196 -15.882 19.935 1.00 47.59 202 ALA A O 1
#

Mean predicted aligned error: 14.69 Å

Solvent-accessible surface area (backbone atoms only — not comparable to full-atom values): 11276 Å² total; per-residue (Å²): 136,83,78,50,72,55,40,44,34,46,52,51,51,28,62,73,42,77,57,44,73,40,37,52,70,62,47,32,57,44,31,44,74,77,39,92,66,86,60,50,70,69,48,52,55,51,42,51,54,53,41,36,62,73,70,69,49,55,88,76,52,65,51,65,32,77,45,85,99,55,33,38,19,33,25,67,81,74,73,73,64,67,72,75,58,60,74,65,55,54,49,48,67,40,82,54,23,31,39,31,22,42,81,85,37,27,23,72,45,68,19,62,36,28,29,61,49,47,61,44,56,65,84,80,43,49,75,35,46,49,60,78,64,30,55,45,42,50,42,48,70,61,103,82,71,54,76,57,44,60,68,57,49,26,72,77,71,40,92,43,49,72,74,45,69,35,41,26,50,33,52,97,40,79,41,53,27,32,33,31,41,38,66,37,80,42,98,87,71,46,58,26,36,35,36,42,47,38,67,75,74,131

Foldseek 3Di:
DDQDQLLVLLLVVQVVCVFDFDALVNSQVSNCVVDVDRDDSVNLVVSVVVSCVVVVADVVGQAWDADPPGHIHGDPHPPVPVPQPDVLNVQQPDQFWKFKAFLQQFTQDTYPNVCQFAVHDGVVRGRDHPCVRFVKCVCDDDDPDDNDDQQNVVLVPDQKAFQDWIWTATPVGTFIWGKIWHWDQDPVRGIMIMITIGGPPD

Secondary structure (DSSP, 8-state):
-PPPHHHHHHHHHHHHTTTPPEEHHHHHHHHHTT-SS---HHHHHHHHHHHHHHHT--SS-SSEEEETTTEEEEPP--------STHHHHHHH-SSEEEEE-TT-BEEEE-HHHHHHHT--HHHHTTSBHHHHH--GGGS-SSS-----HHHHHHTT---EEEEEEEEEETTEEEEEEEEEEEEE-TTS-EEEEEEEEES--

pLDDT: mean 84.45, std 14.08, range [35.91, 97.12]

Sequence (202 aa):
MALTPQQFAILAALCESAGATLHRSQLIARIAAVDDEPPSDRAVDLHVSRLRRRLGDGRPARYVDAVYGIGYRLAPAHDEAAPLADATAVLEALPEAVLVLDSRLEIRAVNRSAEVFLGRQRGDLVGRGCDEVLACRTCGAGPLAGPSCLGKAVLAGGSGVRHARALVRAADGPVEVRFSHVPVAAADGTRAVAISIHPTHA

Radius of gyration: 28.64 Å; Cα contacts (8 Å, |Δi|>4): 338; chains: 1; bounding box: 60×32×76 Å

Nearest PDB structures (foldseek):
  3mfx-assembly2_C-2  TM=7.832E-01  e=4.013E-06  Shewanella oneidensis
  2jhe-assembly2_D  TM=6.225E-01  e=6.255E-06  Escherichia coli K-12
  5hwt-assembly1_A  TM=6.963E-01  e=1.693E-04  Pseudomonas putida F1
  1f9i-assembly1_A  TM=6.880E-01  e=2.812E-04  Halorhodospira halophila
  6mmd-assembly1_B  TM=7.003E-01  e=4.977E-04  Halorhodospira halophila